Protein AF-A0A831JY21-F1 (afdb_monomer)

Solvent-accessible surface area (backbone atoms only — not comparable to full-atom values): 10880 Å² total; per-residue (Å²): 134,80,52,64,72,59,48,52,52,52,50,58,55,55,68,45,49,63,63,55,49,55,33,53,75,69,61,45,91,58,38,70,60,53,52,48,51,52,43,52,53,50,25,49,57,31,47,80,67,70,38,74,65,23,57,58,38,51,53,44,49,48,48,51,59,39,14,75,76,61,47,84,55,92,94,70,84,82,85,76,89,86,44,59,66,57,45,39,53,54,40,51,54,53,39,54,52,54,51,46,52,56,50,50,63,69,46,45,64,56,51,54,49,50,54,51,37,49,53,53,48,53,53,51,51,52,54,34,52,76,71,59,69,66,69,82,84,60,88,92,60,55,69,68,60,51,54,50,51,48,52,51,53,44,50,68,34,81,90,39,26,69,57,47,55,51,34,35,72,73,55,35,71,68,49,42,53,54,52,52,51,52,52,57,58,56,64,73,77,108

Mean predicted aligned error: 5.41 Å

pLDDT: mean 91.32, std 7.84, range [40.59, 98.06]

Secondary structure (DSSP, 8-state):
---HHHHHHHHHHHTTHHHHHHHHHTT-TTHHHHHHHHHHHHHHHHHHTT-TTHHHHHHHHHHHHHHHTTPPPTT----SS--HHHHHHHHHHHHHHHHHHHHHHHHHHHHHHHHHHHHHHHHHHHHHHHTT-SPPPPTT--HHHHHHHHHHHHHHSTTTHHHHHHHHHHHHHHHHHHHHHHHHHHTT--

Nearest PDB structures (foldseek):
  6jlu-assembly1_g  TM=6.668E-01  e=5.466E+00  Chaetoceros neogracilis
  8bw8-assembly3_F  TM=4.903E-01  e=4.516E+00  Drosophila melanogaster
  8pr0-assembly1_B  TM=2.123E-01  e=9.237E+00  Homo sapiens

Foldseek 3Di:
DDAPVLLVQLVVLLVCLVVLVVCLVVLPPCSLVVLLVSLVSNLVSCVVVVHPCSVVSVVLSVQLVCLCVVDADPPQDDDDDDDSSVSNSSSSVVSSVVSSVVSCVVCVVLVVLVVVLLVLLLVLVVVCVVVVVQDDDDPPDDPLVSLVVSLVSQCPDPVRVVSSVSSCVSHNDPSNSVSNVVSVVVVVVD

Structure (mmCIF, N/CA/C/O backbone):
data_AF-A0A831JY21-F1
#
_entry.id   AF-A0A831JY21-F1
#
loop_
_atom_site.group_PDB
_atom_site.id
_atom_site.type_symbol
_atom_site.label_atom_id
_atom_site.label_alt_id
_atom_site.label_comp_id
_atom_site.label_asym_id
_atom_site.label_entity_id
_atom_site.label_seq_id
_atom_site.pdbx_PDB_ins_code
_atom_site.Cartn_x
_atom_site.Cartn_y
_atom_site.Cartn_z
_atom_site.occupancy
_atom_site.B_iso_or_equiv
_atom_site.auth_seq_id
_atom_site.auth_comp_id
_atom_site.auth_asym_id
_atom_site.auth_atom_id
_atom_site.pdbx_PDB_model_num
ATOM 1 N N . MET A 1 1 ? 2.370 -9.519 7.758 1.00 80.81 1 MET A N 1
ATOM 2 C CA . MET A 1 1 ? 1.166 -8.677 7.841 1.00 80.81 1 MET A CA 1
ATOM 3 C C . MET A 1 1 ? 1.634 -7.239 7.809 1.00 80.81 1 MET A C 1
ATOM 5 O O . MET A 1 1 ? 2.488 -6.898 8.623 1.00 80.81 1 MET A O 1
ATOM 9 N N . LEU A 1 2 ? 1.186 -6.453 6.829 1.00 89.38 2 LEU A N 1
ATOM 10 C CA . LEU A 1 2 ? 1.576 -5.046 6.739 1.00 89.38 2 LEU A CA 1
ATOM 11 C C . LEU A 1 2 ? 0.778 -4.212 7.742 1.00 89.38 2 LEU A C 1
ATOM 13 O O . LEU A 1 2 ? -0.417 -4.448 7.915 1.00 89.38 2 LEU A O 1
ATOM 17 N N . ARG A 1 3 ? 1.450 -3.247 8.378 1.00 93.38 3 ARG A N 1
ATOM 18 C CA . ARG A 1 3 ? 0.794 -2.186 9.155 1.00 93.38 3 ARG A CA 1
ATOM 19 C C . ARG A 1 3 ? 0.196 -1.153 8.211 1.00 93.38 3 ARG A C 1
ATOM 21 O O . ARG A 1 3 ? 0.761 -0.941 7.136 1.00 93.38 3 ARG A O 1
ATOM 28 N N . LEU A 1 4 ? -0.854 -0.463 8.644 1.00 93.00 4 LEU A N 1
ATOM 29 C CA . LEU A 1 4 ? -1.580 0.511 7.822 1.00 93.00 4 LEU A CA 1
ATOM 30 C C . LEU A 1 4 ? -0.648 1.547 7.182 1.00 93.00 4 LEU A C 1
ATOM 32 O O . LEU A 1 4 ? -0.619 1.689 5.966 1.00 93.00 4 LEU A O 1
ATOM 36 N N . VAL A 1 5 ? 0.207 2.181 7.989 1.00 93.25 5 VAL A N 1
ATOM 37 C CA . VAL A 1 5 ? 1.150 3.213 7.518 1.00 93.25 5 VAL A CA 1
ATOM 38 C C . VAL A 1 5 ? 2.079 2.692 6.416 1.00 93.25 5 VAL A C 1
ATOM 40 O O . VAL A 1 5 ? 2.416 3.412 5.481 1.00 93.25 5 VAL A O 1
ATOM 43 N N . HIS A 1 6 ? 2.505 1.433 6.515 1.00 94.56 6 HIS A N 1
ATOM 44 C CA . HIS A 1 6 ? 3.401 0.834 5.529 1.00 94.56 6 HIS A CA 1
ATOM 45 C C . HIS A 1 6 ? 2.657 0.436 4.249 1.00 94.56 6 HIS A C 1
ATOM 47 O O . HIS A 1 6 ? 3.216 0.545 3.160 1.00 94.56 6 HIS A O 1
ATOM 53 N N . LEU A 1 7 ? 1.407 -0.022 4.373 1.00 96.06 7 LEU A N 1
ATOM 54 C CA . LEU A 1 7 ? 0.550 -0.285 3.221 1.00 96.06 7 LEU A CA 1
ATOM 55 C C . LEU A 1 7 ? 0.314 1.008 2.431 1.00 96.06 7 LEU A C 1
ATOM 57 O O . LEU A 1 7 ? 0.558 1.042 1.227 1.00 96.06 7 LEU A O 1
ATOM 61 N N . GLU A 1 8 ? -0.037 2.089 3.124 1.00 95.50 8 GLU A N 1
ATOM 62 C CA . GLU A 1 8 ? -0.280 3.400 2.518 1.00 95.50 8 GLU A CA 1
ATOM 63 C C . GLU A 1 8 ? 0.967 3.995 1.856 1.00 95.50 8 GLU A C 1
ATOM 65 O O . GLU A 1 8 ? 0.861 4.641 0.809 1.00 95.50 8 GLU A O 1
ATOM 70 N N . GLU A 1 9 ? 2.153 3.771 2.433 1.00 97.06 9 GLU A N 1
ATOM 71 C CA . GLU A 1 9 ? 3.426 4.145 1.810 1.00 97.06 9 GLU A CA 1
ATOM 72 C C . GLU A 1 9 ? 3.592 3.446 0.451 1.00 97.06 9 GLU A C 1
ATOM 74 O O . GLU A 1 9 ? 3.891 4.101 -0.553 1.00 97.06 9 GLU A O 1
ATOM 79 N N . ILE A 1 10 ? 3.365 2.128 0.399 1.00 97.75 10 ILE A N 1
ATOM 80 C CA . ILE A 1 10 ? 3.498 1.340 -0.832 1.00 97.75 10 ILE A CA 1
ATOM 81 C C . ILE A 1 10 ? 2.438 1.766 -1.855 1.00 97.75 10 ILE A C 1
ATOM 83 O O . ILE A 1 10 ? 2.785 2.045 -3.003 1.00 97.75 10 ILE A O 1
ATOM 87 N N . GLU A 1 11 ? 1.172 1.901 -1.457 1.00 96.75 11 GLU A N 1
ATOM 88 C CA . GLU A 1 11 ? 0.106 2.394 -2.339 1.00 96.75 11 GLU A CA 1
ATOM 89 C C . GLU A 1 11 ? 0.395 3.805 -2.864 1.00 96.75 11 GLU A C 1
ATOM 91 O O . GLU A 1 11 ? 0.182 4.102 -4.041 1.00 96.75 11 GLU A O 1
ATOM 96 N N . GLY A 1 12 ? 0.936 4.684 -2.018 1.00 97.12 12 GLY A N 1
ATOM 97 C CA . GLY A 1 12 ? 1.384 6.017 -2.409 1.00 97.12 12 GLY A CA 1
ATOM 98 C C . GLY A 1 12 ? 2.457 5.990 -3.498 1.00 97.12 12 GLY A C 1
ATOM 99 O O . GLY A 1 12 ? 2.457 6.848 -4.383 1.00 97.12 12 GLY A O 1
ATOM 100 N N . LEU A 1 13 ? 3.347 4.996 -3.479 1.00 97.56 13 LEU A N 1
ATOM 101 C CA . LEU A 1 13 ? 4.331 4.788 -4.539 1.00 97.56 13 LEU A CA 1
ATOM 102 C C . LEU A 1 13 ? 3.695 4.220 -5.811 1.00 97.56 13 LEU A C 1
ATOM 104 O O . LEU A 1 13 ? 4.042 4.690 -6.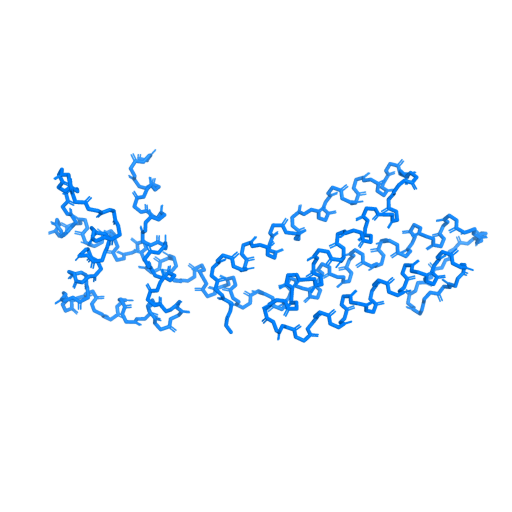895 1.00 97.56 13 LEU A O 1
ATOM 108 N N . LEU A 1 14 ? 2.757 3.274 -5.712 1.00 96.94 14 LEU A N 1
ATOM 109 C CA . LEU A 1 14 ? 2.043 2.736 -6.881 1.00 96.94 14 LEU A CA 1
ATOM 110 C C . LEU A 1 14 ? 1.209 3.814 -7.589 1.00 96.94 14 LEU A C 1
ATOM 112 O O . LEU A 1 14 ? 1.225 3.906 -8.815 1.00 96.94 14 LEU A O 1
ATOM 116 N N . ARG A 1 15 ? 0.590 4.732 -6.834 1.00 97.06 15 ARG A N 1
ATOM 117 C CA . ARG A 1 15 ? -0.145 5.890 -7.377 1.00 97.06 15 ARG A CA 1
ATOM 118 C C . ARG A 1 15 ? 0.708 6.850 -8.217 1.00 97.06 15 ARG A C 1
ATOM 120 O O . ARG A 1 15 ? 0.149 7.694 -8.909 1.00 97.06 15 ARG A O 1
ATOM 127 N N . LYS A 1 16 ? 2.043 6.734 -8.202 1.00 96.19 16 LYS A N 1
ATOM 128 C CA . LYS A 1 16 ? 2.933 7.508 -9.089 1.00 96.19 16 LYS A CA 1
ATOM 129 C C . LYS A 1 16 ? 3.054 6.915 -10.494 1.00 96.19 16 LYS A C 1
ATOM 131 O O . LYS A 1 16 ? 3.534 7.614 -11.383 1.00 96.19 16 LYS A O 1
ATOM 136 N N . ALA A 1 17 ? 2.630 5.668 -10.714 1.00 93.56 17 ALA A N 1
ATOM 137 C CA . ALA A 1 17 ? 2.754 5.006 -12.010 1.00 93.56 17 ALA A CA 1
ATOM 138 C C . ALA A 1 17 ? 2.097 5.790 -13.169 1.00 93.56 17 ALA A C 1
ATOM 140 O O . ALA A 1 17 ? 2.773 5.957 -14.184 1.00 93.56 17 ALA A O 1
ATOM 141 N N . PRO A 1 18 ? 0.879 6.365 -13.038 1.00 94.56 18 PRO A N 1
ATOM 142 C CA . PRO A 1 18 ? 0.277 7.172 -14.105 1.00 94.56 18 PRO A CA 1
ATOM 143 C C . PRO A 1 18 ? 1.144 8.365 -14.527 1.00 94.56 18 PRO A C 1
ATOM 145 O O . PRO A 1 18 ? 1.357 8.583 -15.712 1.00 94.56 18 PRO A O 1
ATOM 148 N N . VAL A 1 19 ? 1.752 9.073 -13.567 1.00 95.19 19 VAL A N 1
ATOM 149 C CA . VAL A 1 19 ? 2.644 10.211 -13.858 1.00 95.19 19 VAL A CA 1
ATOM 150 C C . VAL A 1 19 ? 3.872 9.769 -14.662 1.00 95.19 19 VAL A C 1
ATOM 152 O O . VAL A 1 19 ? 4.338 10.483 -15.548 1.00 95.19 19 VAL A O 1
ATOM 155 N N . LEU A 1 20 ? 4.406 8.578 -14.380 1.00 96.25 20 LEU A N 1
ATOM 156 C CA . LEU A 1 20 ? 5.535 8.018 -15.127 1.00 96.25 20 LEU A CA 1
ATOM 157 C C . LEU A 1 20 ? 5.124 7.579 -16.539 1.00 96.25 20 LEU A C 1
ATOM 159 O O . LEU A 1 20 ? 5.916 7.716 -17.472 1.00 96.25 20 LEU A O 1
ATOM 163 N N . VAL A 1 21 ? 3.892 7.098 -16.712 1.00 94.56 21 VAL A N 1
ATOM 164 C CA . VAL A 1 21 ? 3.325 6.798 -18.034 1.00 94.56 21 VAL A CA 1
ATOM 165 C C . VAL A 1 21 ? 3.160 8.081 -18.851 1.00 94.56 21 VAL A C 1
ATOM 167 O O . VAL A 1 21 ? 3.629 8.120 -19.984 1.00 94.56 21 VAL A O 1
ATOM 170 N N . ASP A 1 22 ? 2.639 9.163 -18.269 1.00 95.00 22 ASP A N 1
ATOM 171 C CA . ASP A 1 22 ? 2.510 10.458 -18.958 1.00 95.00 22 ASP A CA 1
ATOM 172 C C . ASP A 1 22 ? 3.864 10.985 -19.463 1.00 95.00 22 ASP A C 1
ATOM 174 O O . ASP A 1 22 ? 3.978 11.537 -20.562 1.00 95.00 22 ASP A O 1
ATOM 178 N N . LEU A 1 23 ? 4.919 10.830 -18.657 1.00 93.75 23 LEU A N 1
ATOM 179 C CA . LEU A 1 23 ? 6.283 11.199 -19.043 1.00 93.75 23 LEU A CA 1
ATOM 180 C C . LEU A 1 23 ? 6.809 10.324 -20.192 1.00 93.75 23 LEU A C 1
ATOM 182 O O . LEU A 1 23 ? 7.495 10.825 -21.089 1.00 93.75 23 LEU A O 1
ATOM 186 N N . LEU A 1 24 ? 6.468 9.032 -20.197 1.00 92.06 24 LEU A N 1
ATOM 187 C CA . LEU A 1 24 ? 6.806 8.116 -21.283 1.00 92.06 24 LEU A CA 1
ATOM 188 C C . LEU A 1 24 ? 6.082 8.495 -22.585 1.00 92.06 24 LEU A C 1
ATOM 190 O O . LEU A 1 24 ? 6.715 8.532 -23.642 1.00 92.06 24 LEU A O 1
ATOM 194 N N . GLU A 1 25 ? 4.795 8.843 -22.519 1.00 91.94 25 GLU A N 1
ATOM 195 C CA . GLU A 1 25 ? 4.000 9.290 -23.672 1.00 91.94 25 GLU A CA 1
ATOM 196 C C . GLU A 1 25 ? 4.534 10.591 -24.277 1.00 91.94 25 GLU A C 1
ATOM 198 O O . GLU A 1 25 ? 4.658 10.722 -25.499 1.00 91.94 25 GLU A O 1
ATOM 203 N N . LYS A 1 26 ? 4.947 11.533 -23.421 1.00 93.31 26 LYS A N 1
ATOM 204 C CA . LYS A 1 26 ? 5.612 12.786 -23.822 1.00 93.31 26 LYS A CA 1
ATOM 205 C C . LYS A 1 26 ? 7.032 12.571 -24.351 1.00 93.31 26 LYS A C 1
ATOM 207 O O . LYS A 1 26 ? 7.657 13.516 -24.835 1.00 93.31 26 LYS A O 1
ATOM 212 N N . LYS A 1 27 ? 7.535 11.334 -24.295 1.00 87.25 27 LYS A N 1
ATOM 213 C CA . LYS A 1 27 ? 8.895 10.937 -24.666 1.00 87.25 27 LYS A CA 1
ATOM 214 C C . LYS A 1 27 ? 9.958 11.785 -23.967 1.00 87.25 27 LYS A C 1
ATOM 216 O O . LYS A 1 27 ? 10.950 12.183 -24.592 1.00 87.25 27 LYS A O 1
ATOM 221 N N . ASP A 1 28 ? 9.715 12.068 -22.691 1.00 90.31 28 ASP A N 1
ATOM 222 C CA . ASP A 1 28 ? 10.592 12.866 -21.847 1.00 90.31 28 ASP A CA 1
ATOM 223 C C . ASP A 1 28 ? 11.994 12.238 -21.769 1.00 90.31 28 ASP A C 1
ATOM 225 O O . ASP A 1 28 ? 12.151 11.022 -21.646 1.00 90.31 28 ASP A O 1
ATOM 229 N N . VAL A 1 29 ? 13.042 13.059 -21.858 1.00 84.31 29 VAL A N 1
ATOM 230 C CA . VAL A 1 29 ? 14.435 12.575 -21.891 1.00 84.31 29 VAL A CA 1
ATOM 231 C C . VAL A 1 29 ? 14.877 12.025 -20.525 1.00 84.31 29 VAL A C 1
ATOM 233 O O . VAL A 1 29 ? 15.766 11.174 -20.454 1.00 84.31 29 VAL A O 1
ATOM 236 N N . GLY A 1 30 ? 14.248 12.481 -19.442 1.00 89.12 30 GLY A N 1
ATOM 237 C CA . GLY A 1 30 ? 14.498 12.080 -18.064 1.00 89.12 30 GLY A CA 1
ATOM 238 C C . GLY A 1 30 ? 13.738 10.834 -17.606 1.00 89.12 30 GLY A C 1
ATOM 239 O O . GLY A 1 30 ? 14.039 10.3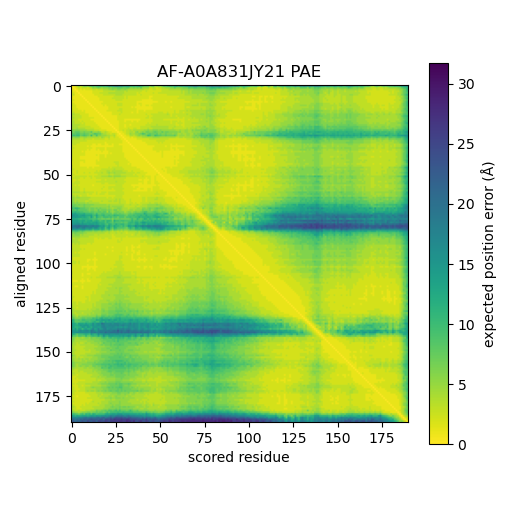37 -16.520 1.00 89.12 30 GLY A O 1
ATOM 240 N N . ILE A 1 31 ? 12.825 10.274 -18.413 1.00 91.88 31 ILE A N 1
ATOM 241 C CA . ILE A 1 31 ? 11.941 9.172 -17.988 1.00 91.88 31 ILE A CA 1
ATOM 242 C C . ILE A 1 31 ? 12.691 7.988 -17.365 1.00 91.88 31 ILE A C 1
ATOM 244 O O . ILE A 1 31 ? 12.313 7.504 -16.304 1.00 91.88 31 ILE A O 1
ATOM 248 N N . VAL A 1 32 ? 13.805 7.553 -17.963 1.00 92.19 32 VAL A N 1
ATOM 249 C CA . VAL A 1 32 ? 14.590 6.408 -17.460 1.00 92.19 32 VAL A CA 1
ATOM 250 C C . VAL A 1 32 ? 15.077 6.656 -16.030 1.00 92.19 32 VAL A C 1
ATOM 252 O O . VAL A 1 32 ? 15.058 5.756 -15.187 1.00 92.19 32 VAL A O 1
ATOM 255 N N . LYS A 1 33 ? 15.499 7.892 -15.743 1.00 93.25 33 LYS A N 1
ATOM 256 C CA . LYS A 1 33 ? 15.958 8.293 -14.413 1.00 93.25 33 LYS A CA 1
ATOM 257 C C . LYS A 1 33 ? 14.795 8.288 -13.425 1.00 93.25 33 LYS A C 1
ATOM 259 O O . LYS A 1 33 ? 14.952 7.730 -12.342 1.00 93.25 33 LYS A O 1
ATOM 264 N N . GLU A 1 34 ? 13.651 8.847 -13.808 1.00 95.94 34 GLU A N 1
ATOM 265 C CA . GLU A 1 34 ? 12.456 8.904 -12.961 1.00 95.94 34 GLU A CA 1
ATOM 266 C C . GLU A 1 34 ? 11.915 7.507 -12.630 1.00 95.94 34 GLU A C 1
ATOM 268 O O . GLU A 1 34 ? 11.683 7.202 -11.459 1.00 95.94 34 GLU A O 1
ATOM 273 N N . VAL A 1 35 ? 11.831 6.602 -13.614 1.00 96.50 35 VAL A N 1
ATOM 274 C CA . VAL A 1 35 ? 11.419 5.206 -13.380 1.00 96.50 35 VAL A CA 1
ATOM 275 C C . VAL A 1 35 ? 12.409 4.488 -12.459 1.00 96.50 35 VAL A C 1
ATOM 277 O O . VAL A 1 35 ? 11.997 3.802 -11.526 1.00 96.50 35 VAL A O 1
ATOM 280 N N . ASN A 1 36 ? 13.721 4.664 -12.650 1.00 95.75 36 ASN A N 1
ATOM 281 C CA . ASN A 1 36 ? 14.716 4.057 -11.760 1.00 95.75 36 ASN A CA 1
ATOM 282 C C . ASN A 1 36 ? 14.645 4.625 -10.329 1.00 95.75 36 ASN A C 1
ATOM 284 O O . ASN A 1 36 ? 14.820 3.880 -9.365 1.00 95.75 36 ASN A O 1
ATOM 288 N N . CYS A 1 37 ? 14.386 5.926 -10.164 1.00 96.75 37 CYS A N 1
ATOM 289 C CA . CYS A 1 37 ? 14.158 6.541 -8.854 1.00 96.75 37 CYS A CA 1
ATOM 290 C C . CYS A 1 37 ? 12.912 5.961 -8.177 1.00 96.75 37 CYS A C 1
ATOM 292 O O . CYS A 1 37 ? 12.979 5.573 -7.011 1.00 96.75 37 CYS A O 1
ATOM 294 N N . TRP A 1 38 ? 11.810 5.838 -8.915 1.00 97.94 38 TRP A N 1
ATOM 295 C CA . TRP A 1 38 ? 10.583 5.219 -8.426 1.00 97.94 38 TRP A CA 1
ATOM 296 C C . TRP A 1 38 ? 10.800 3.763 -7.994 1.00 97.94 38 TRP A C 1
ATOM 298 O O . TRP A 1 38 ? 10.472 3.417 -6.859 1.00 97.94 38 TRP A O 1
ATOM 308 N N . LEU A 1 39 ? 11.451 2.938 -8.823 1.00 97.81 39 LEU A N 1
ATOM 309 C CA . LEU A 1 39 ? 11.776 1.550 -8.476 1.00 97.81 39 LEU A CA 1
ATOM 310 C C . LEU A 1 39 ? 12.671 1.456 -7.233 1.00 97.81 39 LEU A C 1
ATOM 312 O O . LEU A 1 39 ? 12.462 0.579 -6.403 1.00 97.81 39 LEU A O 1
ATOM 316 N N . LYS A 1 40 ? 13.648 2.360 -7.062 1.00 97.81 40 LYS A N 1
ATOM 317 C CA . LYS A 1 40 ? 14.487 2.414 -5.848 1.00 97.81 40 LYS A CA 1
ATOM 318 C C . LYS A 1 40 ? 13.670 2.715 -4.596 1.00 97.81 40 LYS A C 1
ATOM 320 O O . LYS A 1 40 ? 13.922 2.121 -3.548 1.00 97.81 40 LYS A O 1
ATOM 325 N N . SER A 1 41 ? 12.734 3.657 -4.682 1.00 98.06 41 SER A N 1
ATOM 326 C CA . SER A 1 41 ? 11.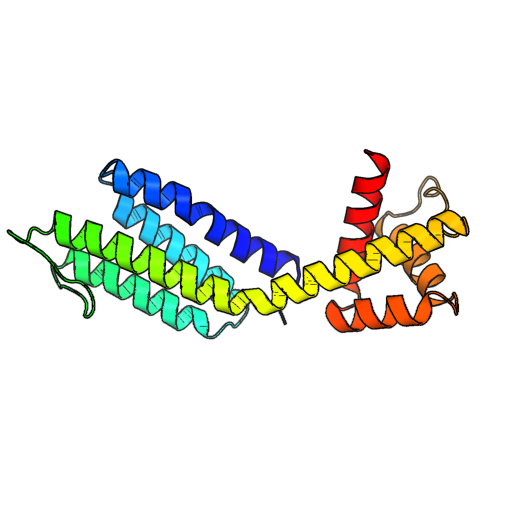833 3.973 -3.573 1.00 98.06 41 SER A CA 1
ATOM 327 C C . SER A 1 41 ? 10.932 2.786 -3.243 1.00 98.06 41 SER A C 1
ATOM 329 O O . SER A 1 41 ? 10.799 2.444 -2.071 1.00 98.06 41 SER A O 1
ATOM 331 N N . LEU A 1 42 ? 10.384 2.124 -4.265 1.00 97.75 42 LEU A N 1
ATOM 332 C CA . LEU A 1 42 ? 9.533 0.947 -4.106 1.00 97.75 42 LEU A CA 1
ATOM 333 C C . LEU A 1 42 ? 10.295 -0.222 -3.474 1.00 97.75 42 LEU A C 1
ATOM 335 O O . LEU A 1 42 ? 9.862 -0.764 -2.464 1.00 97.75 42 LEU A O 1
ATOM 339 N N . GLU A 1 43 ? 11.476 -0.553 -3.995 1.00 97.88 43 GLU A N 1
ATOM 340 C CA . GLU A 1 43 ? 12.362 -1.577 -3.433 1.00 97.88 43 GLU A CA 1
ATOM 341 C C . GLU A 1 43 ? 12.685 -1.303 -1.962 1.00 97.88 43 GLU A C 1
ATOM 343 O O . GLU A 1 43 ? 12.619 -2.210 -1.135 1.00 97.88 43 GLU A O 1
ATOM 348 N N . ARG A 1 44 ? 12.992 -0.047 -1.612 1.00 97.81 44 ARG A N 1
ATOM 349 C CA . ARG A 1 44 ? 13.281 0.342 -0.228 1.00 97.81 44 ARG A CA 1
ATOM 350 C C . ARG A 1 44 ? 12.074 0.137 0.685 1.00 97.81 44 ARG A C 1
ATOM 352 O O . ARG A 1 44 ? 12.244 -0.447 1.752 1.00 97.81 44 ARG A O 1
ATOM 359 N N . ALA A 1 45 ? 10.886 0.584 0.278 1.00 97.31 45 ALA A N 1
ATOM 360 C CA . ALA A 1 45 ? 9.662 0.410 1.060 1.00 97.31 45 ALA A CA 1
ATOM 361 C C . ALA A 1 45 ? 9.363 -1.082 1.297 1.00 97.31 45 ALA A C 1
ATOM 363 O O . ALA A 1 45 ? 9.106 -1.504 2.425 1.00 97.31 45 ALA A O 1
ATOM 364 N N . LEU A 1 46 ? 9.502 -1.909 0.259 1.00 97.25 46 LEU A N 1
ATOM 365 C CA . LEU A 1 46 ? 9.315 -3.359 0.349 1.00 97.25 46 LEU A CA 1
ATOM 366 C C . LEU A 1 46 ? 10.363 -4.025 1.255 1.00 97.25 46 LEU A C 1
ATOM 368 O O . LEU A 1 46 ? 10.022 -4.872 2.082 1.00 97.25 46 LEU A O 1
ATOM 372 N N . ASN A 1 47 ? 11.631 -3.623 1.146 1.00 96.81 47 ASN A N 1
ATOM 373 C CA . ASN A 1 47 ? 12.720 -4.181 1.946 1.00 96.81 47 ASN A CA 1
ATOM 374 C C . ASN A 1 47 ? 12.603 -3.802 3.432 1.00 96.81 47 ASN A C 1
ATOM 376 O O . ASN A 1 47 ? 12.785 -4.653 4.303 1.00 96.81 47 ASN A O 1
ATOM 380 N N . ASN A 1 48 ? 12.210 -2.560 3.735 1.00 96.12 48 ASN A N 1
ATOM 381 C CA . ASN A 1 48 ? 11.918 -2.112 5.103 1.00 96.12 48 ASN A CA 1
ATOM 382 C C . ASN A 1 48 ? 10.808 -2.952 5.759 1.00 96.12 48 ASN A C 1
ATOM 384 O O . ASN A 1 48 ? 10.809 -3.160 6.971 1.00 96.12 48 ASN A O 1
ATOM 388 N N . ASN A 1 49 ? 9.901 -3.487 4.941 1.00 94.31 49 ASN A N 1
ATOM 389 C CA . ASN A 1 49 ? 8.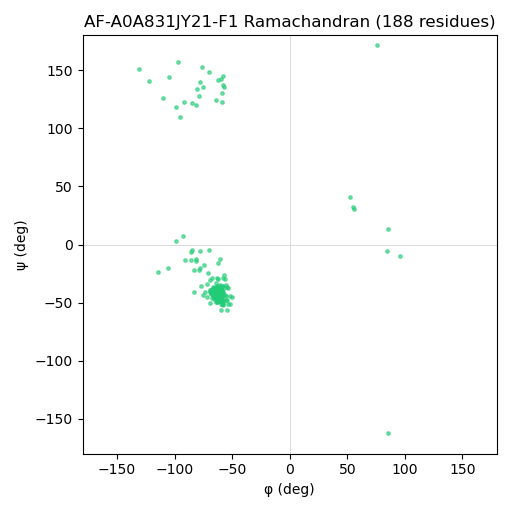821 -4.381 5.343 1.00 94.31 49 ASN A CA 1
ATOM 390 C C . ASN A 1 49 ? 9.169 -5.874 5.239 1.00 94.31 49 ASN A C 1
ATOM 392 O O . ASN A 1 49 ? 8.300 -6.722 5.445 1.00 94.31 49 ASN A O 1
ATOM 396 N N . ARG A 1 50 ? 10.433 -6.212 4.942 1.00 94.88 50 ARG A N 1
ATOM 397 C CA . ARG A 1 50 ? 10.938 -7.587 4.773 1.00 94.88 50 ARG A CA 1
ATOM 398 C C . ARG A 1 50 ? 10.159 -8.392 3.728 1.00 94.88 50 ARG A C 1
ATOM 400 O O . ARG A 1 50 ? 10.000 -9.606 3.854 1.00 94.88 50 ARG A O 1
ATOM 407 N N . MET A 1 51 ? 9.659 -7.725 2.692 1.00 96.06 51 MET A N 1
ATOM 408 C CA . MET A 1 51 ? 8.905 -8.372 1.626 1.00 96.06 51 MET A CA 1
ATOM 409 C C . MET A 1 51 ? 9.865 -8.926 0.572 1.00 96.06 51 MET A C 1
ATOM 411 O O . MET A 1 51 ? 10.615 -8.176 -0.051 1.00 96.06 51 MET A O 1
ATOM 415 N N . ALA A 1 52 ? 9.802 -10.237 0.320 1.00 94.75 52 ALA A N 1
ATOM 416 C CA . ALA A 1 52 ? 10.664 -10.914 -0.657 1.00 94.75 52 ALA A CA 1
ATOM 417 C C . ALA A 1 52 ? 10.555 -10.322 -2.077 1.00 94.75 52 ALA A C 1
ATOM 419 O O . ALA A 1 52 ? 11.524 -10.352 -2.839 1.00 94.75 52 ALA A O 1
ATOM 420 N N . ILE A 1 53 ? 9.409 -9.711 -2.399 1.00 96.19 53 ILE A N 1
ATOM 421 C CA . ILE A 1 53 ? 9.144 -9.046 -3.679 1.00 96.19 53 ILE A CA 1
ATOM 422 C C . ILE A 1 53 ? 10.076 -7.856 -3.966 1.00 96.19 53 ILE A C 1
ATOM 424 O O . ILE A 1 53 ? 10.227 -7.457 -5.119 1.00 96.19 53 ILE A O 1
ATOM 428 N N . ALA A 1 54 ? 10.790 -7.340 -2.957 1.00 97.19 54 ALA A N 1
ATOM 429 C CA . ALA A 1 54 ? 11.866 -6.370 -3.162 1.00 97.19 54 ALA A CA 1
ATOM 430 C C . ALA A 1 54 ? 12.936 -6.890 -4.144 1.00 97.19 54 ALA A C 1
ATOM 432 O O . ALA A 1 54 ? 13.464 -6.121 -4.945 1.00 97.19 54 ALA A O 1
ATOM 433 N N . SER A 1 55 ? 13.212 -8.200 -4.140 1.00 96.62 55 SER A N 1
ATOM 434 C CA . SER A 1 55 ? 14.161 -8.822 -5.073 1.00 96.62 55 SER A CA 1
ATOM 435 C C . SER A 1 55 ? 13.695 -8.735 -6.532 1.00 96.62 55 SER A C 1
ATOM 437 O O . SER A 1 55 ? 14.488 -8.381 -7.402 1.00 96.62 55 SER A O 1
ATOM 439 N N . ASN A 1 56 ? 12.403 -8.950 -6.801 1.00 96.75 56 ASN A N 1
ATOM 440 C CA . ASN A 1 56 ? 11.815 -8.778 -8.132 1.00 96.75 56 ASN A CA 1
ATOM 441 C C . ASN A 1 56 ? 11.948 -7.326 -8.613 1.00 96.75 56 ASN A C 1
ATOM 443 O O . ASN A 1 56 ? 12.332 -7.087 -9.758 1.00 96.75 56 ASN A O 1
ATOM 447 N N . VAL A 1 57 ? 11.704 -6.351 -7.730 1.00 97.06 57 VAL A N 1
ATOM 448 C CA . VAL A 1 57 ? 11.883 -4.924 -8.048 1.00 97.06 57 VAL A CA 1
ATOM 449 C C . VAL A 1 57 ? 13.354 -4.589 -8.332 1.00 97.06 57 VAL A C 1
ATOM 451 O O . VAL A 1 57 ? 13.649 -3.831 -9.259 1.00 97.06 57 VAL A O 1
ATOM 454 N N . ALA A 1 58 ? 14.299 -5.206 -7.622 1.00 96.31 58 ALA A N 1
ATOM 455 C CA . ALA A 1 58 ? 15.721 -5.068 -7.931 1.00 96.31 58 ALA A CA 1
ATOM 456 C C . ALA A 1 58 ? 16.075 -5.656 -9.316 1.00 96.31 58 ALA A C 1
ATOM 458 O O . ALA A 1 58 ? 16.818 -5.031 -10.078 1.00 96.31 58 ALA A O 1
ATOM 459 N N . SER A 1 59 ? 15.501 -6.804 -9.696 1.00 96.06 59 SER A N 1
ATOM 460 C CA . SER A 1 59 ? 15.663 -7.383 -11.044 1.00 96.06 59 SER A CA 1
ATOM 461 C C . SER A 1 59 ? 15.077 -6.486 -12.141 1.00 96.06 59 SER A C 1
ATOM 463 O O . SER A 1 59 ? 15.651 -6.314 -13.214 1.00 96.06 59 SER A O 1
ATOM 465 N N . PHE A 1 60 ? 13.955 -5.835 -11.869 1.00 95.75 60 PHE A N 1
ATOM 466 C CA . PHE A 1 60 ? 13.372 -4.831 -12.753 1.00 95.75 60 PHE A CA 1
ATOM 467 C C . PHE A 1 60 ? 14.283 -3.618 -12.954 1.00 95.75 60 PHE A C 1
ATOM 469 O O . PHE A 1 60 ? 14.459 -3.139 -14.077 1.00 95.75 60 PHE A O 1
ATOM 476 N N . ARG A 1 61 ? 14.973 -3.171 -11.905 1.00 94.38 61 ARG A N 1
ATOM 477 C CA . ARG A 1 61 ? 16.007 -2.140 -12.048 1.00 94.38 61 ARG A CA 1
ATOM 478 C C . ARG A 1 61 ? 17.190 -2.607 -12.888 1.00 94.38 61 ARG A C 1
ATOM 480 O O . ARG A 1 61 ? 17.712 -1.804 -13.661 1.00 94.38 61 ARG A O 1
ATOM 487 N N . SER A 1 62 ? 17.613 -3.870 -12.782 1.00 94.06 62 SER A N 1
ATOM 488 C CA . SER A 1 62 ? 18.705 -4.371 -13.626 1.00 94.06 62 SER A CA 1
ATOM 489 C C . SER A 1 62 ? 18.331 -4.365 -15.109 1.00 94.06 62 SER A C 1
ATOM 491 O O . SER A 1 62 ? 19.185 -4.048 -15.930 1.00 94.06 62 SER A O 1
ATOM 493 N N . VAL A 1 63 ? 17.057 -4.596 -15.456 1.00 94.62 63 VAL A N 1
ATOM 494 C CA . VAL A 1 63 ? 16.565 -4.449 -16.840 1.00 94.62 63 VAL A CA 1
ATOM 495 C C . VAL A 1 63 ? 16.808 -3.034 -17.376 1.00 94.62 63 VAL A C 1
ATOM 497 O O . VAL A 1 63 ? 17.319 -2.893 -18.485 1.00 94.62 63 VAL A O 1
ATOM 500 N N . LEU A 1 64 ? 16.527 -1.983 -16.595 1.00 92.25 64 LEU A N 1
ATOM 501 C CA . LEU A 1 64 ? 16.802 -0.599 -17.014 1.00 92.25 64 LEU A CA 1
ATOM 502 C C . LEU A 1 64 ? 18.300 -0.322 -17.199 1.00 92.25 64 LEU A C 1
ATOM 504 O O . LEU A 1 64 ? 18.691 0.335 -18.162 1.00 92.25 64 LEU A O 1
ATOM 508 N N . VAL A 1 65 ? 19.145 -0.849 -16.309 1.00 90.88 65 VAL A N 1
ATOM 509 C CA . VAL A 1 65 ? 20.608 -0.708 -16.415 1.00 90.88 65 VAL A CA 1
ATOM 510 C C . VAL A 1 65 ? 21.135 -1.393 -17.680 1.00 90.88 65 VAL A C 1
ATOM 512 O O . VAL A 1 65 ? 21.956 -0.827 -18.402 1.00 90.88 65 VAL A O 1
ATOM 515 N N . SER A 1 66 ? 20.643 -2.591 -17.989 1.00 90.69 66 SER A N 1
ATOM 516 C CA . SER A 1 66 ? 20.997 -3.319 -19.211 1.00 90.69 66 SER A CA 1
ATOM 517 C C . SER A 1 66 ? 20.486 -2.608 -20.471 1.00 90.69 66 SER A C 1
ATOM 519 O O . SER A 1 66 ? 21.209 -2.514 -21.466 1.00 90.69 66 SER A O 1
ATOM 521 N N . ALA A 1 67 ? 19.286 -2.027 -20.421 1.00 90.75 67 ALA A N 1
ATOM 522 C CA . ALA A 1 67 ? 18.724 -1.240 -21.517 1.00 90.75 67 ALA A CA 1
ATOM 523 C C . ALA A 1 67 ? 19.587 -0.014 -21.862 1.00 90.75 67 ALA A C 1
ATOM 525 O O . ALA A 1 67 ? 19.745 0.323 -23.039 1.00 90.75 67 ALA A O 1
ATOM 526 N N . ASP A 1 68 ? 20.218 0.617 -20.866 1.00 86.25 68 ASP A N 1
ATOM 527 C CA . ASP A 1 68 ? 21.165 1.717 -21.083 1.00 86.25 68 ASP A CA 1
ATOM 528 C C . ASP A 1 68 ? 22.415 1.303 -21.865 1.00 86.25 68 ASP A C 1
ATOM 530 O O . ASP A 1 68 ? 22.976 2.112 -22.613 1.00 86.25 68 ASP A O 1
ATOM 534 N N . GLN A 1 69 ? 22.805 0.035 -21.751 1.00 87.50 69 GLN A N 1
ATOM 535 C CA . GLN A 1 69 ? 23.897 -0.572 -22.510 1.00 87.50 69 GLN A CA 1
ATOM 536 C C . GLN A 1 69 ? 23.442 -1.071 -23.894 1.00 87.50 69 GLN A C 1
ATOM 538 O O . GLN A 1 69 ? 24.271 -1.469 -24.709 1.00 87.50 69 GLN A O 1
ATOM 543 N N . GLY A 1 70 ? 22.144 -0.985 -24.205 1.00 85.31 70 GLY A N 1
ATOM 544 C CA . GLY A 1 70 ? 21.556 -1.450 -25.461 1.00 85.31 70 GLY A CA 1
ATOM 545 C C . GLY A 1 70 ? 21.187 -2.934 -25.467 1.00 85.31 70 GLY A C 1
ATOM 546 O O . GLY A 1 70 ? 20.917 -3.478 -26.536 1.00 85.31 70 GLY A O 1
ATOM 547 N N . VAL A 1 71 ? 21.166 -3.585 -24.302 1.00 87.62 71 VAL A N 1
ATOM 548 C CA . VAL A 1 71 ? 20.718 -4.974 -24.161 1.00 87.62 71 VAL A CA 1
ATOM 549 C C . VAL A 1 71 ? 19.193 -5.009 -24.122 1.00 87.62 71 VAL A C 1
ATOM 551 O O . VAL A 1 71 ? 18.561 -4.237 -23.402 1.00 87.62 71 VAL A O 1
ATOM 554 N N . ILE A 1 72 ? 18.602 -5.919 -24.890 1.00 86.00 72 ILE A N 1
ATOM 555 C CA . ILE A 1 72 ? 17.161 -6.169 -24.880 1.00 86.00 72 ILE A CA 1
ATOM 556 C C . ILE A 1 72 ? 16.874 -7.285 -23.878 1.00 86.00 72 ILE A C 1
ATOM 558 O O . ILE A 1 72 ? 17.412 -8.384 -24.006 1.00 86.00 72 ILE A O 1
ATOM 562 N N . ALA A 1 73 ? 16.029 -7.008 -22.888 1.00 82.25 73 ALA A N 1
ATOM 563 C CA . ALA A 1 73 ? 15.578 -8.028 -21.952 1.00 82.25 73 ALA A CA 1
ATOM 564 C C . ALA A 1 73 ? 14.637 -9.037 -22.628 1.00 82.25 73 ALA A C 1
ATOM 566 O O . ALA A 1 73 ? 13.874 -8.695 -23.537 1.00 82.25 73 ALA A O 1
ATOM 567 N N . ALA A 1 74 ? 14.672 -10.283 -22.149 1.00 78.12 74 ALA A N 1
ATOM 568 C CA . ALA A 1 74 ? 13.720 -11.308 -22.558 1.00 78.12 74 ALA A CA 1
ATOM 569 C C . ALA A 1 74 ? 12.281 -10.835 -22.282 1.00 78.12 74 ALA A C 1
ATOM 571 O O . ALA A 1 74 ? 12.005 -10.269 -21.226 1.00 78.12 74 ALA A O 1
ATOM 572 N N . GLY A 1 75 ? 11.379 -11.051 -23.242 1.00 76.94 75 GLY A N 1
ATOM 573 C CA . GLY A 1 75 ? 9.981 -10.610 -23.161 1.00 76.94 75 GLY A CA 1
ATOM 574 C C . GLY A 1 75 ? 9.681 -9.271 -23.844 1.00 76.94 75 GLY A C 1
ATOM 575 O O . GLY A 1 75 ? 8.513 -8.953 -24.042 1.00 76.94 75 GLY A O 1
ATOM 576 N N . ILE A 1 76 ? 10.696 -8.515 -24.280 1.00 82.00 76 ILE A N 1
ATOM 577 C CA . ILE A 1 76 ? 10.497 -7.284 -25.059 1.00 82.00 76 ILE A CA 1
ATOM 578 C C . ILE A 1 76 ? 10.684 -7.586 -26.549 1.00 82.00 76 ILE A C 1
ATOM 580 O O . ILE A 1 76 ? 11.770 -7.968 -26.987 1.00 82.00 76 ILE A O 1
ATOM 584 N N . SER A 1 77 ? 9.628 -7.386 -27.339 1.00 79.19 77 SER A N 1
ATOM 585 C CA . SER A 1 77 ? 9.668 -7.517 -28.799 1.00 79.19 77 SER A CA 1
ATOM 586 C C . SER A 1 77 ? 9.659 -6.146 -29.475 1.00 79.19 77 SER A C 1
ATOM 588 O O . SER A 1 77 ? 9.019 -5.202 -29.011 1.00 79.19 77 SER A O 1
ATOM 590 N N . PHE A 1 78 ? 10.387 -6.024 -30.585 1.00 80.81 78 PHE A N 1
ATOM 591 C CA . PHE A 1 78 ? 10.476 -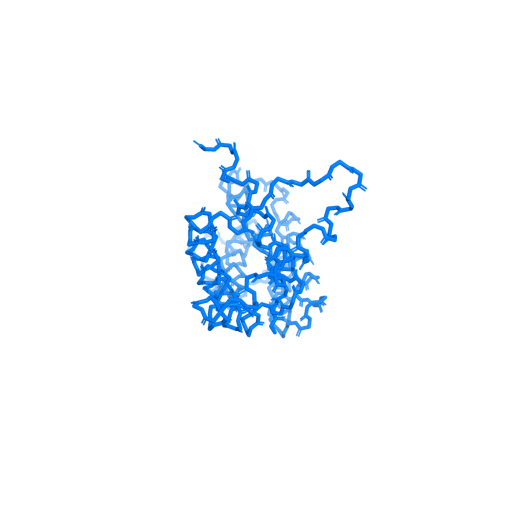4.786 -31.355 1.00 80.81 78 PHE A CA 1
ATOM 592 C C . PHE A 1 78 ? 10.033 -5.011 -32.791 1.00 80.81 78 PHE A C 1
ATOM 594 O O . PHE A 1 78 ? 10.407 -5.997 -33.420 1.00 80.81 78 PHE A O 1
ATOM 601 N N . HIS A 1 79 ? 9.314 -4.029 -33.328 1.00 75.88 79 HIS A N 1
ATOM 602 C CA . HIS A 1 79 ? 8.994 -3.949 -34.746 1.00 75.88 79 HIS A CA 1
ATOM 603 C C . HIS A 1 79 ? 9.770 -2.778 -35.378 1.00 75.88 79 HIS A C 1
ATOM 605 O O . HIS A 1 79 ? 9.718 -1.635 -34.909 1.00 75.88 79 HIS A O 1
ATOM 611 N N . GLY A 1 80 ? 10.519 -3.064 -36.448 1.00 77.00 80 GLY A N 1
ATOM 612 C CA . GLY A 1 80 ? 11.304 -2.083 -37.206 1.00 77.00 80 GLY A CA 1
ATOM 613 C C . GLY A 1 80 ? 12.704 -1.792 -36.645 1.00 77.00 80 GLY A C 1
ATOM 614 O O . GLY A 1 80 ? 13.267 -2.564 -35.874 1.00 77.00 80 GLY A O 1
ATOM 615 N N . LYS A 1 81 ? 13.299 -0.663 -37.065 1.00 81.12 81 LYS A N 1
ATOM 616 C CA . LYS A 1 81 ? 14.691 -0.318 -36.724 1.00 81.12 81 LYS A CA 1
ATOM 617 C C . LYS A 1 81 ? 14.865 -0.108 -35.219 1.00 81.12 81 LYS A C 1
ATOM 619 O O . LYS A 1 81 ? 14.199 0.751 -34.626 1.00 81.12 81 LYS A O 1
ATOM 624 N N . LEU A 1 82 ? 15.803 -0.860 -34.647 1.00 86.44 82 LEU A N 1
ATOM 625 C CA . LEU A 1 82 ? 16.172 -0.808 -33.242 1.00 86.44 82 LEU A CA 1
ATOM 626 C C . LEU A 1 82 ? 17.087 0.394 -32.972 1.00 86.44 82 LEU A C 1
ATOM 628 O O . LEU A 1 82 ? 18.098 0.592 -33.645 1.00 86.44 82 LEU A O 1
ATOM 632 N N . THR A 1 83 ? 16.728 1.212 -31.985 1.00 89.75 83 THR A N 1
ATOM 633 C CA . THR A 1 83 ? 17.546 2.337 -31.515 1.00 89.75 83 THR A CA 1
ATOM 634 C C . THR A 1 83 ? 17.657 2.272 -29.998 1.00 89.75 83 THR A C 1
ATOM 636 O O . THR A 1 83 ? 16.728 1.813 -29.336 1.00 89.75 83 THR A O 1
ATOM 639 N N . LYS A 1 84 ? 18.757 2.779 -29.423 1.00 88.38 84 LYS A N 1
ATOM 640 C CA . LYS A 1 84 ? 18.931 2.829 -27.957 1.00 88.38 84 LYS A CA 1
ATOM 641 C C . LYS A 1 84 ? 17.757 3.513 -27.252 1.00 88.38 84 LYS A C 1
ATOM 643 O O . LYS A 1 84 ? 17.324 3.064 -26.200 1.00 88.38 84 LYS A O 1
ATOM 648 N N . ARG A 1 85 ? 17.203 4.564 -27.866 1.00 88.06 85 ARG A N 1
ATOM 649 C CA . ARG A 1 85 ? 16.004 5.252 -27.374 1.00 88.06 85 ARG A CA 1
ATOM 650 C C . ARG A 1 85 ? 14.799 4.312 -27.287 1.00 88.06 85 ARG A C 1
ATOM 652 O O . ARG A 1 85 ? 14.212 4.211 -26.220 1.00 88.06 85 ARG A O 1
ATOM 659 N N . LYS A 1 86 ? 14.480 3.585 -28.365 1.00 88.69 86 LYS A N 1
ATOM 660 C CA . LYS A 1 86 ? 13.370 2.619 -28.363 1.00 88.69 86 LYS A CA 1
ATOM 661 C C . LYS A 1 86 ? 13.582 1.505 -27.340 1.00 88.69 86 LYS A C 1
ATOM 663 O O . LYS A 1 86 ? 12.628 1.119 -26.679 1.00 88.69 86 LYS A O 1
ATOM 668 N N . ILE A 1 87 ? 14.819 1.018 -27.187 1.00 91.38 87 ILE A N 1
ATOM 669 C CA . ILE A 1 87 ? 15.154 0.001 -26.177 1.00 91.38 87 ILE A CA 1
ATOM 670 C C . ILE A 1 87 ? 14.837 0.521 -24.774 1.00 91.38 87 ILE A C 1
ATOM 672 O O . ILE A 1 87 ? 14.172 -0.169 -24.004 1.00 91.38 87 ILE A O 1
ATOM 676 N N . ARG A 1 88 ? 15.260 1.749 -24.457 1.00 91.00 88 ARG A N 1
ATOM 677 C CA . ARG A 1 88 ? 14.990 2.397 -23.166 1.00 91.00 88 ARG A CA 1
ATOM 678 C C . ARG A 1 88 ? 13.502 2.625 -22.922 1.00 91.00 88 ARG A C 1
ATOM 680 O O . ARG A 1 88 ? 13.026 2.288 -21.846 1.00 91.00 88 ARG A O 1
ATOM 687 N N . GLU A 1 89 ? 12.778 3.161 -23.903 1.00 90.75 89 GLU A N 1
ATOM 688 C CA . GLU A 1 89 ? 11.334 3.426 -23.804 1.00 90.75 89 GLU A CA 1
ATOM 689 C C . GLU A 1 89 ? 10.544 2.126 -23.588 1.00 90.75 89 GLU A C 1
ATOM 691 O O . GLU A 1 89 ? 9.757 2.028 -22.647 1.00 90.75 89 GLU A O 1
ATOM 696 N N . ALA A 1 90 ? 10.816 1.094 -24.393 1.00 91.81 90 ALA A N 1
ATOM 697 C CA . ALA A 1 90 ? 10.171 -0.210 -24.251 1.00 91.81 90 ALA A CA 1
ATOM 698 C C . ALA A 1 90 ? 10.522 -0.883 -22.919 1.00 91.81 90 ALA A C 1
ATOM 700 O O . ALA A 1 90 ? 9.655 -1.477 -22.283 1.00 91.81 90 ALA A O 1
ATOM 701 N N . SER A 1 91 ? 11.771 -0.742 -22.463 1.00 93.75 91 SER A N 1
ATOM 702 C CA . SER A 1 91 ? 12.172 -1.233 -21.146 1.00 93.75 91 SER A CA 1
ATOM 703 C C . SER A 1 91 ? 11.409 -0.501 -20.051 1.00 93.75 91 SER A C 1
ATOM 705 O O . SER A 1 91 ? 10.800 -1.165 -19.232 1.00 93.75 91 SER A O 1
ATOM 707 N N . CYS A 1 92 ? 11.341 0.835 -20.062 1.00 94.62 92 CYS A N 1
ATOM 708 C CA . CYS A 1 92 ? 10.564 1.598 -19.077 1.00 94.62 92 CYS A CA 1
ATOM 709 C C . CYS A 1 92 ? 9.106 1.137 -19.013 1.00 94.62 92 CYS A C 1
ATOM 711 O O . CYS A 1 92 ? 8.617 0.873 -17.920 1.00 94.62 92 CYS A O 1
ATOM 713 N N . SER A 1 93 ? 8.447 0.980 -20.165 1.00 94.12 93 SER A N 1
ATOM 714 C CA . SER A 1 93 ? 7.074 0.467 -20.238 1.00 94.12 93 SER A CA 1
ATOM 715 C C . SER A 1 93 ? 6.948 -0.922 -19.607 1.00 94.12 93 SER A C 1
ATOM 717 O O . SER A 1 93 ? 6.129 -1.116 -18.709 1.00 94.12 93 SER A O 1
ATOM 719 N N . TYR A 1 94 ? 7.816 -1.855 -20.010 1.00 94.62 94 TYR A N 1
ATOM 720 C CA . TYR A 1 94 ? 7.853 -3.209 -19.464 1.00 94.62 94 TYR A CA 1
ATOM 721 C C . TYR A 1 94 ? 8.045 -3.197 -17.945 1.00 94.62 94 TYR A C 1
ATOM 723 O O . TYR A 1 94 ? 7.315 -3.866 -17.216 1.00 94.62 94 TYR A O 1
ATOM 731 N N . VAL A 1 95 ? 9.016 -2.427 -17.451 1.00 95.94 95 VAL A N 1
ATOM 732 C CA . VAL A 1 95 ? 9.365 -2.421 -16.032 1.00 95.94 95 VAL A CA 1
ATOM 733 C C . VAL A 1 95 ? 8.259 -1.777 -15.194 1.00 95.94 95 VAL A C 1
ATOM 735 O O . VAL A 1 95 ? 7.930 -2.301 -14.134 1.00 95.94 95 VAL A O 1
ATOM 738 N N . LEU A 1 96 ? 7.663 -0.679 -15.673 1.00 96.19 96 LEU A N 1
ATOM 739 C CA . LEU A 1 96 ? 6.540 -0.008 -15.013 1.00 96.19 96 LEU A CA 1
ATOM 740 C C . LEU A 1 96 ? 5.352 -0.951 -14.847 1.00 96.19 96 LEU A C 1
ATOM 742 O O . LEU A 1 96 ? 4.860 -1.103 -13.732 1.00 96.19 96 LEU A O 1
ATOM 746 N N . GLN A 1 97 ? 4.936 -1.609 -15.932 1.00 95.31 97 GLN A N 1
ATOM 747 C CA . GLN A 1 97 ? 3.813 -2.540 -15.907 1.00 95.31 97 GLN A CA 1
ATOM 748 C C . GLN A 1 97 ? 4.081 -3.694 -14.935 1.00 95.31 97 GLN A C 1
ATOM 750 O O . GLN A 1 97 ? 3.338 -3.889 -13.979 1.00 95.31 97 GLN A O 1
ATOM 755 N N . ASN A 1 98 ? 5.189 -4.414 -15.123 1.00 96.00 98 ASN A N 1
ATOM 756 C CA . ASN A 1 98 ? 5.464 -5.613 -14.335 1.00 96.00 98 ASN A CA 1
ATOM 757 C C . ASN A 1 98 ? 5.704 -5.306 -12.849 1.00 96.00 98 ASN A C 1
ATOM 759 O O . ASN A 1 98 ? 5.274 -6.075 -11.990 1.00 96.00 98 ASN A O 1
ATOM 763 N N . ALA A 1 99 ? 6.375 -4.195 -12.523 1.00 97.06 99 ALA A N 1
ATOM 764 C CA . ALA A 1 99 ? 6.581 -3.791 -11.135 1.00 97.06 99 ALA A CA 1
ATOM 765 C C . ALA A 1 99 ? 5.268 -3.371 -10.466 1.00 97.06 99 ALA A C 1
ATOM 767 O O . ALA A 1 99 ? 5.031 -3.745 -9.318 1.00 97.06 99 ALA A O 1
ATOM 768 N N . ASN A 1 100 ? 4.414 -2.627 -11.173 1.00 96.25 100 ASN A N 1
ATOM 769 C CA . ASN A 1 100 ? 3.118 -2.222 -10.646 1.00 96.25 1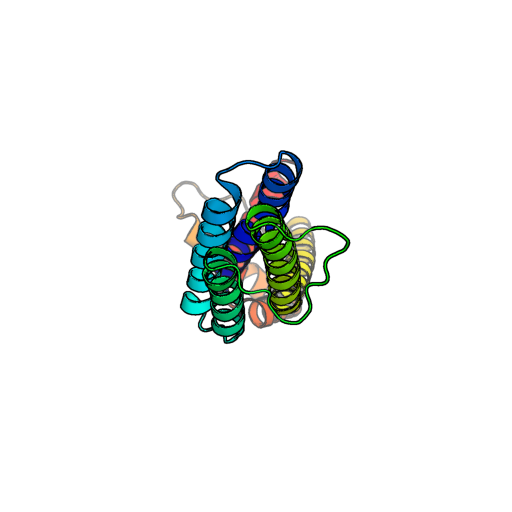00 ASN A CA 1
ATOM 770 C C . ASN A 1 100 ? 2.219 -3.439 -10.403 1.00 96.25 100 ASN A C 1
ATOM 772 O O . ASN A 1 100 ? 1.718 -3.612 -9.295 1.00 96.25 100 ASN A O 1
ATOM 776 N N . ASP A 1 101 ? 2.101 -4.325 -11.393 1.00 96.50 101 ASP A N 1
ATOM 777 C CA . ASP A 1 101 ? 1.246 -5.510 -11.321 1.00 96.50 101 ASP A CA 1
ATOM 778 C C . ASP A 1 101 ? 1.689 -6.450 -10.196 1.00 96.50 101 ASP A C 1
ATOM 780 O O . ASP A 1 101 ? 0.878 -6.878 -9.374 1.00 96.50 101 ASP A O 1
ATOM 784 N N . ILE A 1 102 ? 2.987 -6.765 -10.114 1.00 97.31 102 ILE A N 1
ATOM 785 C CA . ILE A 1 102 ? 3.465 -7.726 -9.117 1.00 97.31 102 ILE A CA 1
ATOM 786 C C . ILE A 1 102 ? 3.327 -7.185 -7.692 1.00 97.31 102 ILE A C 1
ATOM 788 O O . ILE A 1 102 ? 2.981 -7.939 -6.784 1.00 97.31 102 ILE A O 1
ATOM 792 N N . VAL A 1 103 ? 3.572 -5.888 -7.480 1.00 97.50 103 VAL A N 1
ATOM 793 C CA . VAL A 1 103 ? 3.474 -5.291 -6.146 1.00 97.50 103 VAL A CA 1
ATOM 794 C C . VAL A 1 103 ? 2.016 -5.105 -5.745 1.00 97.50 103 VAL A C 1
ATOM 796 O O . VAL A 1 103 ? 1.675 -5.477 -4.623 1.00 97.50 103 VAL A O 1
ATOM 799 N N . ALA A 1 104 ? 1.153 -4.627 -6.650 1.00 96.69 104 ALA A N 1
ATOM 800 C CA . ALA A 1 104 ? -0.286 -4.513 -6.408 1.00 96.69 104 ALA A CA 1
ATOM 801 C C . ALA A 1 104 ? -0.889 -5.864 -6.001 1.00 96.69 104 ALA A C 1
ATOM 803 O O . ALA A 1 104 ? -1.546 -5.969 -4.967 1.00 96.69 104 ALA A O 1
ATOM 804 N N . ASN A 1 105 ? -0.567 -6.928 -6.743 1.00 96.94 105 ASN A N 1
ATOM 805 C CA . ASN A 1 105 ? -1.037 -8.278 -6.434 1.00 96.94 105 ASN A CA 1
ATOM 806 C C . ASN A 1 105 ? -0.586 -8.763 -5.048 1.00 96.94 105 ASN A C 1
ATOM 808 O O . ASN A 1 105 ? -1.357 -9.408 -4.338 1.00 96.94 105 ASN A O 1
ATOM 812 N N . VAL A 1 106 ? 0.650 -8.455 -4.644 1.00 96.06 106 VAL A N 1
ATOM 813 C CA . VAL A 1 106 ? 1.175 -8.871 -3.335 1.00 96.06 106 VAL A CA 1
ATOM 814 C C . VAL A 1 106 ? 0.477 -8.143 -2.185 1.00 96.06 106 VAL A C 1
ATOM 816 O O . VAL A 1 106 ? 0.206 -8.772 -1.162 1.00 96.06 106 VAL A O 1
ATOM 819 N N . ILE A 1 107 ? 0.171 -6.851 -2.334 1.00 96.69 107 ILE A N 1
ATOM 820 C CA . ILE A 1 107 ? -0.469 -6.068 -1.265 1.00 96.69 107 ILE A CA 1
ATOM 821 C C . ILE A 1 107 ? -1.997 -6.189 -1.249 1.00 96.69 107 ILE A C 1
ATOM 823 O O . ILE A 1 107 ? -2.612 -5.840 -0.244 1.00 96.69 107 ILE A O 1
ATOM 827 N N . GLN A 1 108 ? -2.619 -6.722 -2.306 1.00 96.00 108 GLN A N 1
ATOM 828 C CA . GLN A 1 108 ? -4.080 -6.787 -2.438 1.00 96.00 108 GLN A CA 1
ATOM 829 C C . GLN A 1 108 ? -4.764 -7.471 -1.249 1.00 96.00 108 GLN A C 1
ATOM 831 O O . GLN A 1 108 ? -5.839 -7.064 -0.816 1.00 96.00 108 GLN A O 1
ATOM 836 N N . ARG A 1 109 ? -4.135 -8.508 -0.683 1.00 94.50 109 ARG A N 1
ATOM 837 C CA . ARG A 1 109 ? -4.673 -9.189 0.500 1.00 94.50 109 ARG A CA 1
ATOM 838 C C . ARG A 1 109 ? -4.684 -8.284 1.733 1.00 94.50 109 ARG A C 1
ATOM 840 O O . ARG A 1 109 ? -5.617 -8.374 2.526 1.00 94.50 109 ARG A O 1
ATOM 847 N N . ASP A 1 110 ? -3.644 -7.473 1.925 1.00 95.25 110 ASP A N 1
ATOM 848 C CA . ASP A 1 110 ? -3.600 -6.512 3.027 1.00 95.25 110 ASP A CA 1
ATOM 849 C C . ASP A 1 110 ? -4.648 -5.408 2.801 1.00 95.25 110 ASP A C 1
ATOM 851 O O . ASP A 1 110 ? -5.381 -5.121 3.740 1.00 95.25 110 ASP A O 1
ATOM 855 N N . ILE A 1 111 ? -4.805 -4.891 1.571 1.00 95.75 111 ILE A N 1
ATOM 856 C CA . ILE A 1 111 ? -5.860 -3.918 1.211 1.00 95.75 111 ILE A CA 1
ATOM 857 C C . ILE A 1 111 ? -7.243 -4.452 1.591 1.00 95.75 111 ILE A C 1
ATOM 859 O O . ILE A 1 111 ? -7.922 -3.861 2.425 1.00 95.75 111 ILE A O 1
ATOM 863 N N . ASN A 1 112 ? -7.614 -5.632 1.084 1.00 95.62 112 ASN A N 1
ATOM 864 C CA . ASN A 1 112 ? -8.926 -6.223 1.359 1.00 95.62 112 ASN A CA 1
ATOM 865 C C . ASN A 1 112 ? -9.174 -6.417 2.864 1.00 95.62 112 ASN A C 1
ATOM 867 O O . ASN A 1 112 ? -10.297 -6.263 3.337 1.00 95.62 112 ASN A O 1
ATOM 871 N N . ARG A 1 113 ? -8.126 -6.762 3.626 1.00 95.25 113 ARG A N 1
ATOM 872 C CA . ARG A 1 113 ? -8.224 -6.906 5.083 1.00 95.25 113 ARG A CA 1
ATOM 873 C C . ARG A 1 113 ? -8.524 -5.568 5.759 1.00 95.25 113 ARG A C 1
ATOM 875 O O . ARG A 1 113 ? -9.331 -5.538 6.686 1.00 95.25 113 ARG A O 1
ATOM 882 N N . PHE A 1 114 ? -7.859 -4.494 5.337 1.00 95.88 114 PHE A N 1
ATOM 883 C CA . PHE A 1 114 ? -8.102 -3.156 5.872 1.00 95.88 114 PHE A CA 1
ATOM 884 C C . PHE A 1 114 ? -9.502 -2.652 5.511 1.00 95.88 114 PHE A C 1
ATOM 886 O O . PHE A 1 114 ? -10.203 -2.194 6.409 1.00 95.88 114 PHE A O 1
ATOM 893 N N . ASP A 1 115 ? -9.947 -2.841 4.268 1.00 95.00 115 ASP A N 1
ATOM 894 C CA . ASP A 1 115 ? -11.296 -2.461 3.824 1.00 95.00 115 ASP A CA 1
ATOM 895 C C . ASP A 1 115 ? -12.390 -3.181 4.630 1.00 95.00 115 ASP A C 1
ATOM 897 O O . ASP A 1 115 ? -13.373 -2.576 5.069 1.00 95.00 115 ASP A O 1
ATOM 901 N N . GLU A 1 116 ? -12.213 -4.484 4.873 1.00 95.31 116 GLU A N 1
ATOM 902 C CA . GLU A 1 116 ? -13.148 -5.272 5.677 1.00 95.31 116 GLU A CA 1
ATOM 903 C C . GLU A 1 116 ? -13.183 -4.787 7.132 1.00 95.31 116 GLU A C 1
ATOM 905 O O . GLU A 1 116 ? -14.260 -4.608 7.708 1.00 95.31 116 GLU A O 1
ATOM 910 N N . ALA A 1 117 ? -12.016 -4.538 7.729 1.00 95.81 117 ALA A N 1
ATOM 911 C CA . ALA A 1 117 ? -11.931 -4.040 9.094 1.00 95.81 117 ALA A CA 1
ATOM 912 C C . ALA A 1 117 ? -12.520 -2.626 9.231 1.00 95.81 117 ALA A C 1
ATOM 914 O O . ALA A 1 117 ? -13.200 -2.344 10.218 1.00 95.81 117 ALA A O 1
ATOM 915 N N . GLU A 1 118 ? -12.326 -1.757 8.237 1.00 95.44 118 GLU A N 1
ATOM 916 C CA . GLU A 1 118 ? -12.928 -0.425 8.201 1.00 95.44 118 GLU A CA 1
ATOM 917 C C . GLU A 1 118 ? -14.457 -0.508 8.106 1.00 95.44 118 GLU A C 1
ATOM 919 O O . GLU A 1 118 ? -15.163 0.170 8.854 1.00 95.44 118 GLU A O 1
ATOM 924 N N . SER A 1 119 ? -14.987 -1.388 7.251 1.00 95.50 119 SER A N 1
ATOM 925 C CA . SER A 1 119 ? -16.431 -1.625 7.142 1.00 95.50 119 SER A CA 1
ATOM 926 C C . SER A 1 119 ? -17.039 -2.082 8.474 1.00 95.50 119 SER A C 1
ATOM 928 O O . SER A 1 119 ? -18.047 -1.530 8.925 1.00 95.50 119 SER A O 1
ATOM 930 N N . LEU A 1 120 ? -16.391 -3.037 9.150 1.00 95.44 120 LEU A N 1
ATOM 931 C CA . LEU A 1 120 ? -16.807 -3.511 10.473 1.00 95.44 120 LEU A CA 1
ATOM 932 C C . LEU A 1 120 ? -16.722 -2.404 11.531 1.00 95.44 120 LEU A C 1
ATOM 934 O O . LEU A 1 120 ? -17.636 -2.256 12.341 1.00 95.44 120 LEU A O 1
ATOM 938 N N . MET A 1 121 ? -15.662 -1.595 11.505 1.00 95.94 121 MET A N 1
ATOM 939 C CA . MET A 1 121 ? -15.499 -0.467 12.421 1.00 95.94 121 MET A CA 1
ATOM 940 C C . MET A 1 121 ? -16.617 0.567 12.243 1.00 95.94 121 MET A C 1
ATOM 942 O O . MET A 1 121 ? -17.189 1.027 13.230 1.00 95.94 121 MET A O 1
ATOM 946 N N . ARG A 1 122 ? -16.991 0.896 10.999 1.00 95.00 122 ARG A N 1
ATOM 947 C CA . ARG A 1 122 ? -18.112 1.809 10.708 1.00 95.00 122 ARG A CA 1
ATOM 948 C C . ARG A 1 122 ? -19.427 1.282 11.281 1.00 95.00 122 ARG A C 1
ATOM 950 O O . ARG A 1 122 ? -20.180 2.047 11.882 1.00 95.00 122 ARG A O 1
ATOM 957 N N . GLN A 1 123 ? -19.684 -0.020 11.151 1.00 93.19 123 GLN A N 1
ATOM 958 C CA . GLN A 1 123 ? -20.872 -0.655 11.732 1.00 93.19 123 GLN A CA 1
ATOM 959 C C . GLN A 1 123 ? -20.869 -0.572 13.264 1.00 93.19 123 GLN A C 1
ATOM 961 O O . GLN A 1 123 ? -21.876 -0.183 13.856 1.00 93.19 123 GLN A O 1
ATOM 966 N N . LEU A 1 124 ? -19.735 -0.867 13.909 1.00 93.88 124 LEU A N 1
ATOM 967 C CA . LEU A 1 124 ? -19.599 -0.752 15.364 1.00 93.88 124 LEU A CA 1
ATOM 968 C C . LEU A 1 124 ? -19.825 0.677 15.854 1.00 93.88 124 LEU A C 1
ATOM 970 O O . LEU A 1 124 ? -20.575 0.888 16.805 1.00 93.88 124 LEU A O 1
ATOM 974 N N . ILE A 1 125 ? -19.226 1.667 15.191 1.00 92.75 125 ILE A N 1
ATOM 975 C CA . ILE A 1 125 ? -19.388 3.080 15.550 1.00 92.75 125 ILE A CA 1
ATOM 976 C C . ILE A 1 125 ? -20.849 3.513 15.395 1.00 92.75 125 ILE A C 1
ATOM 978 O O . ILE A 1 125 ? -21.365 4.218 16.263 1.00 92.75 125 ILE A O 1
ATOM 982 N N . ALA A 1 126 ? -21.548 3.068 14.348 1.00 91.19 126 ALA A N 1
ATOM 983 C CA . ALA A 1 126 ? -22.967 3.366 14.164 1.00 91.19 126 ALA A CA 1
ATOM 984 C C . ALA A 1 126 ? -23.829 2.813 15.315 1.00 91.19 126 ALA A C 1
ATOM 986 O O . ALA A 1 126 ? -24.659 3.539 15.871 1.00 91.19 126 ALA A O 1
ATOM 987 N N . VAL A 1 127 ? -23.591 1.563 15.733 1.00 91.44 127 VAL A N 1
ATOM 988 C CA . VAL A 1 127 ? -24.275 0.948 16.886 1.00 91.44 127 VAL A CA 1
ATOM 989 C C . VAL A 1 127 ? -23.944 1.694 18.180 1.00 91.44 127 VAL A C 1
ATOM 991 O O . VAL A 1 127 ? -24.840 2.035 18.956 1.00 91.44 127 VAL A O 1
ATOM 994 N N . ALA A 1 128 ? -22.671 2.018 18.399 1.00 90.75 128 ALA A N 1
ATOM 995 C CA . ALA A 1 128 ? -22.220 2.741 19.580 1.00 90.75 128 ALA A CA 1
ATOM 996 C C . ALA A 1 128 ? -22.834 4.145 19.681 1.00 90.75 128 ALA A C 1
ATOM 998 O O . ALA A 1 128 ? -23.237 4.570 20.766 1.00 90.75 128 ALA A O 1
ATOM 999 N N . LYS A 1 129 ? -22.968 4.856 18.554 1.00 89.19 129 LYS A N 1
ATOM 1000 C CA . LYS A 1 129 ? -23.671 6.145 18.482 1.00 89.19 129 LYS A CA 1
ATOM 1001 C C . LYS A 1 129 ? -25.152 6.000 18.816 1.00 89.19 129 LYS A C 1
ATOM 1003 O O . LYS A 1 129 ? -25.659 6.774 19.625 1.00 89.19 129 LYS A O 1
ATOM 1008 N N . ALA A 1 130 ? -25.831 4.993 18.262 1.00 88.19 130 ALA A N 1
ATOM 1009 C CA . ALA A 1 130 ? -27.240 4.727 18.564 1.00 88.19 130 ALA A CA 1
ATOM 1010 C C . ALA A 1 130 ? -27.465 4.451 20.063 1.00 88.19 130 ALA A C 1
ATOM 1012 O O . ALA A 1 130 ? -28.437 4.930 20.647 1.00 88.19 130 ALA A O 1
ATOM 1013 N N . LYS A 1 131 ? -26.515 3.762 20.706 1.00 88.88 131 LYS A N 1
ATOM 1014 C CA . LYS A 1 131 ? -26.488 3.515 22.157 1.00 88.88 131 LYS A CA 1
ATOM 1015 C C . LYS A 1 131 ? -26.011 4.702 23.001 1.00 88.88 131 LYS A C 1
ATOM 1017 O O . LYS A 1 131 ? -26.038 4.614 24.225 1.00 88.88 131 LYS A O 1
ATOM 1022 N N . ARG A 1 132 ? -25.561 5.801 22.381 1.00 85.00 132 ARG A N 1
ATOM 1023 C CA . ARG A 1 132 ? -24.897 6.943 23.046 1.00 85.00 132 ARG A CA 1
ATOM 1024 C C . ARG A 1 132 ? -23.665 6.532 23.872 1.00 85.00 132 ARG A C 1
ATOM 1026 O O . ARG A 1 132 ? -23.339 7.171 24.868 1.00 85.00 132 ARG A O 1
ATOM 1033 N N . ALA A 1 133 ? -22.976 5.472 23.448 1.00 80.88 133 ALA A N 1
ATOM 1034 C CA . ALA A 1 133 ? -21.768 4.953 24.091 1.00 80.88 133 ALA A CA 1
ATOM 1035 C C . ALA A 1 133 ? -20.512 5.787 23.767 1.00 80.88 133 ALA A C 1
ATOM 1037 O O . ALA A 1 133 ? -19.529 5.740 24.503 1.00 80.88 133 ALA A O 1
ATOM 1038 N N . ILE A 1 134 ? -20.548 6.572 22.684 1.00 83.94 134 ILE A N 1
ATOM 1039 C CA . ILE A 1 134 ? -19.495 7.530 22.325 1.00 83.94 134 ILE A CA 1
ATOM 1040 C C . ILE A 1 134 ? -19.904 8.904 22.863 1.00 83.94 134 ILE A C 1
ATOM 1042 O O . ILE A 1 134 ? -20.857 9.511 22.374 1.00 83.94 134 ILE A O 1
ATOM 1046 N N . GLN A 1 135 ? -19.199 9.377 23.888 1.00 80.12 135 GLN A N 1
ATOM 1047 C CA . GLN A 1 135 ? -19.409 10.695 24.495 1.00 80.12 135 GLN A CA 1
ATOM 1048 C C . GLN A 1 135 ? -18.427 11.709 23.919 1.00 80.12 135 GLN A C 1
ATOM 1050 O O . GLN A 1 135 ? -17.371 11.318 23.444 1.00 80.12 135 GLN A O 1
ATOM 1055 N N . ALA A 1 136 ? -18.749 13.004 23.981 1.00 78.62 136 ALA A N 1
ATOM 1056 C CA . ALA A 1 136 ? -17.823 14.048 23.551 1.00 78.62 136 ALA A CA 1
ATOM 1057 C C . ALA A 1 136 ? -16.501 13.978 24.333 1.00 78.62 136 ALA A C 1
ATOM 1059 O O . ALA A 1 136 ? -16.486 13.676 25.529 1.00 78.62 136 ALA A O 1
ATOM 1060 N N . LYS A 1 137 ? -15.394 14.289 23.652 1.00 81.75 137 LYS A N 1
ATOM 1061 C CA . LYS A 1 137 ? -14.065 14.320 24.263 1.00 81.75 137 LYS A CA 1
ATOM 1062 C C . LYS A 1 137 ? -14.038 15.331 25.422 1.00 81.75 137 LYS A C 1
ATOM 1064 O O . LYS A 1 137 ? -14.309 16.507 25.177 1.00 81.75 137 LYS A O 1
ATOM 1069 N N . PRO A 1 138 ? -13.684 14.916 26.652 1.00 81.06 138 PRO A N 1
ATOM 1070 C CA . PRO A 1 138 ? -13.526 15.839 27.770 1.00 81.06 138 PRO A CA 1
ATOM 1071 C C . PRO A 1 138 ? -12.405 16.852 27.508 1.00 81.06 138 PRO A C 1
ATOM 1073 O O . PRO A 1 138 ? -11.354 16.496 26.964 1.00 81.06 138 PRO A O 1
ATOM 1076 N N . GLU A 1 139 ? -12.603 18.105 27.925 1.00 76.00 139 GLU A N 1
ATOM 1077 C CA . GLU A 1 139 ? -11.557 19.129 27.854 1.00 76.00 139 GLU A CA 1
ATOM 1078 C C . GLU A 1 139 ? -10.319 18.689 28.653 1.00 76.00 139 GLU A C 1
ATOM 1080 O O . GLU A 1 139 ? -10.416 18.249 29.797 1.00 76.00 139 GLU A O 1
ATOM 1085 N N . GLY A 1 140 ? -9.141 18.778 28.030 1.00 77.88 140 GLY A N 1
ATOM 1086 C CA . GLY A 1 140 ? -7.864 18.410 28.650 1.00 77.88 140 GLY A CA 1
ATOM 1087 C C . GLY A 1 140 ? -7.488 16.924 28.589 1.00 77.88 140 GLY A C 1
ATOM 1088 O O . GLY A 1 140 ? -6.364 16.590 28.958 1.00 77.88 140 GLY A O 1
ATOM 1089 N N . LEU A 1 141 ? -8.359 16.032 28.094 1.00 83.12 141 LEU A N 1
ATOM 1090 C CA . LEU A 1 141 ? -8.000 14.623 27.900 1.00 83.12 141 LEU A CA 1
ATOM 1091 C C . LEU A 1 141 ? -7.101 14.453 26.664 1.00 83.12 141 LEU A C 1
ATOM 1093 O O . LEU A 1 141 ? -7.388 14.996 25.590 1.00 83.12 141 LEU A O 1
ATOM 1097 N N . ASP A 1 142 ? -6.035 13.659 26.792 1.00 90.62 142 ASP A N 1
ATOM 1098 C CA . ASP A 1 142 ? -5.202 13.293 25.647 1.00 90.62 142 ASP A CA 1
ATOM 1099 C C . ASP A 1 142 ? -6.030 12.550 24.583 1.00 90.62 142 ASP A C 1
ATOM 1101 O O . ASP A 1 142 ? -6.928 11.763 24.892 1.00 90.62 142 ASP A O 1
ATOM 1105 N N . HIS A 1 143 ? -5.741 12.810 23.306 1.00 87.88 143 HIS A N 1
ATOM 1106 C CA . HIS A 1 143 ? -6.505 12.226 22.201 1.00 87.88 143 HIS A CA 1
ATOM 1107 C C . HIS A 1 143 ? -6.381 10.704 22.143 1.00 87.88 143 HIS A C 1
ATOM 1109 O O . HIS A 1 143 ? -7.372 10.005 21.950 1.00 87.88 143 HIS A O 1
ATOM 1115 N N . THR A 1 144 ? -5.182 10.184 22.385 1.00 89.00 144 THR A N 1
ATOM 1116 C CA . THR A 1 144 ? -4.928 8.740 22.379 1.00 89.00 144 THR A CA 1
ATOM 1117 C C . THR A 1 144 ? -5.639 8.066 23.544 1.00 89.00 144 THR A C 1
ATOM 1119 O O . THR A 1 144 ? -6.245 7.006 23.378 1.00 89.00 144 THR A O 1
ATOM 1122 N N . GLN A 1 145 ? -5.613 8.693 24.723 1.00 90.12 145 GLN A N 1
ATOM 1123 C CA . GLN A 1 145 ? -6.336 8.203 25.900 1.00 90.12 145 GLN A CA 1
ATOM 1124 C C . GLN A 1 145 ? -7.851 8.181 25.670 1.00 90.12 145 GLN A C 1
ATOM 1126 O O . GLN A 1 145 ? -8.514 7.220 26.056 1.00 90.12 145 GLN A O 1
ATOM 1131 N N . TYR A 1 146 ? -8.389 9.199 24.998 1.00 91.56 146 TYR A N 1
ATOM 1132 C CA . TYR A 1 146 ? -9.798 9.262 24.616 1.00 91.56 146 TYR A CA 1
ATOM 1133 C C . TYR A 1 146 ? -10.200 8.137 23.647 1.00 91.56 146 TYR A C 1
ATOM 1135 O O . TYR A 1 146 ? -11.183 7.440 23.880 1.00 91.56 146 TYR A O 1
ATOM 1143 N N . LEU A 1 147 ? -9.423 7.900 22.588 1.00 92.00 147 LEU A N 1
ATOM 1144 C CA . LEU A 1 147 ? -9.689 6.794 21.659 1.00 92.00 147 LEU A CA 1
ATOM 1145 C C . LEU A 1 147 ? -9.596 5.431 22.356 1.00 92.00 147 LEU A C 1
ATOM 1147 O O . LEU A 1 147 ? -10.418 4.548 22.120 1.00 92.00 147 LEU A O 1
ATOM 1151 N N . THR A 1 148 ? -8.623 5.275 23.255 1.00 92.94 148 THR A N 1
ATOM 1152 C CA . THR A 1 148 ? -8.446 4.046 24.038 1.00 92.94 148 THR A CA 1
ATOM 1153 C C . THR A 1 148 ? -9.636 3.797 24.968 1.00 92.94 148 THR A C 1
ATOM 1155 O O . THR A 1 148 ? -10.074 2.655 25.092 1.00 92.94 148 THR A O 1
ATOM 1158 N N . SER A 1 149 ? -10.200 4.837 25.593 1.00 91.50 149 SER A N 1
ATOM 1159 C CA . SER A 1 149 ? -11.379 4.679 26.453 1.00 91.50 149 SER A CA 1
ATOM 1160 C C . SER A 1 149 ? -12.630 4.325 25.651 1.00 91.50 149 SER A C 1
ATOM 1162 O O . SER A 1 149 ? -13.385 3.448 26.068 1.00 91.50 149 SER A O 1
ATOM 1164 N N . ILE A 1 150 ? -12.818 4.919 24.467 1.00 91.94 150 ILE A N 1
ATOM 1165 C CA . ILE A 1 150 ? -13.881 4.508 23.541 1.00 91.94 150 ILE A CA 1
ATOM 1166 C C . ILE A 1 150 ? -13.715 3.035 23.185 1.00 91.94 150 ILE A C 1
ATOM 1168 O O . ILE A 1 150 ? -14.654 2.261 23.343 1.00 91.94 150 ILE A O 1
ATOM 1172 N N . TRP A 1 151 ? -12.523 2.631 22.750 1.00 94.69 151 TRP A N 1
ATOM 1173 C CA . TRP A 1 151 ? -12.261 1.250 22.359 1.00 94.69 151 TRP A CA 1
ATOM 1174 C C . TRP A 1 151 ? -12.509 0.253 23.500 1.00 94.69 151 TRP A C 1
ATOM 1176 O O . TRP A 1 151 ? -13.126 -0.793 23.290 1.00 94.69 151 TRP A O 1
ATOM 1186 N N . ALA A 1 152 ? -12.104 0.601 24.725 1.00 92.06 152 ALA A N 1
ATOM 1187 C CA . ALA A 1 152 ? -12.368 -0.198 25.918 1.00 92.06 152 ALA A CA 1
ATOM 1188 C C . ALA A 1 152 ? -13.873 -0.324 26.211 1.00 92.06 152 ALA A C 1
ATOM 1190 O O . ALA A 1 152 ? -14.346 -1.418 26.526 1.00 92.06 152 ALA A O 1
ATOM 1191 N N . ASN A 1 153 ? -14.637 0.760 26.052 1.00 91.12 153 ASN A N 1
ATOM 1192 C CA . ASN A 1 153 ? -16.090 0.743 26.220 1.00 91.12 153 ASN A CA 1
ATOM 1193 C C . ASN A 1 153 ? -16.769 -0.142 25.166 1.00 91.12 153 ASN A C 1
ATOM 1195 O O . ASN A 1 153 ? -17.613 -0.962 25.518 1.00 91.12 153 ASN A O 1
ATOM 1199 N N . LEU A 1 154 ? -16.367 -0.026 23.895 1.00 92.25 154 LEU A N 1
ATOM 1200 C CA . LEU A 1 154 ? -16.870 -0.885 22.814 1.00 92.25 154 LE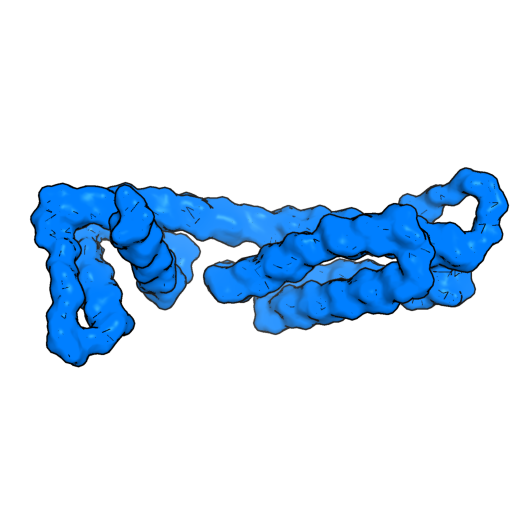U A CA 1
ATOM 1201 C C . LEU A 1 154 ? -16.568 -2.360 23.087 1.00 92.25 154 LEU A C 1
ATOM 1203 O O . LEU A 1 154 ? -17.426 -3.215 22.900 1.00 92.25 154 LEU A O 1
ATOM 1207 N N . SER A 1 155 ? -15.361 -2.648 23.571 1.00 92.94 155 SER A N 1
ATOM 1208 C CA . SER A 1 155 ? -14.917 -4.015 23.855 1.00 92.94 155 SER A CA 1
ATOM 1209 C C . SER A 1 155 ? -15.548 -4.604 25.116 1.00 92.94 155 SER A C 1
ATOM 1211 O O . SER A 1 155 ? -15.529 -5.815 25.295 1.00 92.94 155 SER A O 1
ATOM 1213 N N . SER A 1 156 ? -16.115 -3.771 25.989 1.00 91.94 156 SER A N 1
ATOM 1214 C CA . SER A 1 156 ? -16.805 -4.218 27.204 1.00 91.94 156 SER A CA 1
ATOM 1215 C C . SER A 1 156 ? -18.306 -4.451 26.986 1.00 91.94 156 SER A C 1
ATOM 1217 O O . SER A 1 156 ? -18.949 -5.065 27.836 1.00 91.94 156 SER A O 1
ATOM 1219 N N . ASP A 1 157 ? -18.877 -3.981 25.871 1.00 92.00 157 ASP A N 1
ATOM 1220 C CA . ASP A 1 157 ? -20.282 -4.210 25.520 1.00 92.00 157 ASP A CA 1
ATOM 1221 C C . ASP A 1 157 ? -20.450 -5.606 24.879 1.00 92.00 157 ASP A C 1
ATOM 1223 O O . ASP A 1 157 ? 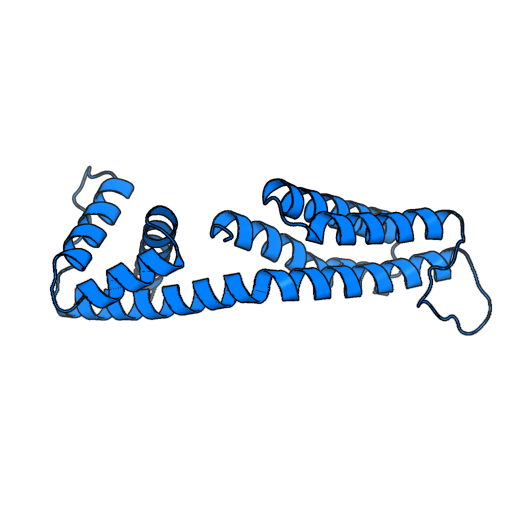-19.867 -5.864 23.819 1.00 92.00 157 ASP A O 1
ATOM 1227 N N . PRO A 1 158 ? -21.262 -6.512 25.463 1.00 90.69 158 PRO A N 1
ATOM 1228 C CA . PRO A 1 158 ? -21.460 -7.867 24.944 1.00 90.69 158 PRO A CA 1
ATOM 1229 C C . PRO A 1 158 ? -21.941 -7.939 23.488 1.00 90.69 158 PRO A C 1
ATOM 1231 O O . PRO A 1 158 ? -21.617 -8.897 22.789 1.00 90.69 158 PRO A O 1
ATOM 1234 N N . GLU A 1 159 ? -22.695 -6.944 23.015 1.00 90.75 159 GLU A N 1
ATOM 1235 C CA . GLU A 1 159 ? -23.197 -6.907 21.636 1.00 90.75 159 GLU A CA 1
ATOM 1236 C C . GLU A 1 159 ? -22.124 -6.456 20.634 1.00 90.75 159 GLU A C 1
ATOM 1238 O O . GLU A 1 159 ? -22.229 -6.749 19.444 1.00 90.75 159 GLU A O 1
ATOM 1243 N N . MET A 1 160 ? -21.087 -5.752 21.100 1.00 92.31 160 MET A N 1
ATOM 1244 C CA . MET A 1 160 ? -20.018 -5.200 20.259 1.00 92.31 160 MET A CA 1
ATOM 1245 C C . MET A 1 160 ? -18.698 -5.973 20.375 1.00 92.31 160 MET A C 1
ATOM 1247 O O . MET A 1 160 ? -17.894 -5.935 19.441 1.00 92.31 160 MET A O 1
ATOM 1251 N N . LEU A 1 161 ? -18.509 -6.742 21.453 1.00 93.12 161 LEU A N 1
ATOM 1252 C CA . LEU A 1 161 ? -17.302 -7.523 21.743 1.00 93.12 161 LEU A CA 1
ATOM 1253 C C . LEU A 1 161 ? -16.850 -8.399 20.565 1.00 93.12 161 LEU A C 1
ATOM 1255 O O . LEU A 1 161 ? -15.672 -8.427 20.217 1.00 93.12 161 LEU A O 1
ATOM 1259 N N . ALA A 1 162 ? -17.775 -9.114 19.918 1.00 94.00 162 ALA A N 1
ATOM 1260 C CA . ALA A 1 162 ? -17.423 -9.975 18.787 1.00 94.00 162 ALA A CA 1
ATOM 1261 C C . ALA A 1 162 ? -16.834 -9.175 17.609 1.00 94.00 162 ALA A C 1
ATOM 1263 O O . ALA A 1 162 ? -15.925 -9.648 16.922 1.00 94.00 162 ALA A O 1
ATOM 1264 N N . GLY A 1 163 ? -17.329 -7.955 17.388 1.00 93.62 163 GLY A N 1
ATOM 1265 C CA . GLY A 1 163 ? -16.820 -7.054 16.361 1.00 93.62 163 GLY A CA 1
ATOM 1266 C C . GLY A 1 163 ? -15.447 -6.488 16.715 1.00 93.62 163 GLY A C 1
ATOM 1267 O O . GLY A 1 163 ? -14.558 -6.506 15.863 1.00 93.62 163 GLY A O 1
ATOM 1268 N N . THR A 1 164 ? -15.240 -6.041 17.959 1.00 95.06 164 THR A N 1
ATOM 1269 C CA . THR A 1 164 ? -13.946 -5.477 18.383 1.00 95.06 164 THR A CA 1
ATOM 1270 C C . THR A 1 164 ? -12.835 -6.524 18.348 1.00 95.06 164 THR A C 1
ATOM 1272 O O . THR A 1 164 ? -11.774 -6.260 17.785 1.00 95.06 164 THR A O 1
ATOM 1275 N N . VAL A 1 165 ? -13.109 -7.749 18.816 1.00 95.31 165 VAL A N 1
ATOM 1276 C CA . VAL A 1 165 ? -12.171 -8.884 18.741 1.00 95.31 165 VAL A CA 1
ATOM 1277 C C . VAL A 1 165 ? -11.808 -9.215 17.293 1.00 95.31 165 VAL A C 1
ATOM 1279 O O . VAL A 1 165 ? -10.644 -9.478 16.987 1.00 95.31 165 VAL A O 1
ATOM 1282 N N . ARG A 1 166 ? -12.781 -9.191 16.372 1.00 95.06 166 ARG A N 1
ATOM 1283 C CA . ARG A 1 166 ? -12.523 -9.469 14.951 1.00 95.06 166 ARG A CA 1
ATOM 1284 C C . ARG A 1 166 ? -11.637 -8.400 14.309 1.00 95.06 166 ARG A C 1
ATOM 1286 O O . ARG A 1 166 ? -10.709 -8.752 13.585 1.00 95.06 166 ARG A O 1
ATOM 1293 N N . ILE A 1 167 ? -11.896 -7.121 14.582 1.00 95.56 167 ILE A N 1
ATOM 1294 C CA . ILE A 1 167 ? -11.090 -6.005 14.063 1.00 95.56 167 ILE A CA 1
ATOM 1295 C C . ILE A 1 167 ? -9.660 -6.074 14.603 1.00 95.56 167 ILE A C 1
ATOM 1297 O O . ILE A 1 167 ? -8.710 -6.013 13.821 1.00 95.56 167 ILE A O 1
ATOM 1301 N N . GLU A 1 168 ? -9.487 -6.288 15.909 1.00 94.25 168 GLU A N 1
ATOM 1302 C CA . GLU A 1 168 ? -8.159 -6.482 16.500 1.00 94.25 168 GLU A CA 1
ATOM 1303 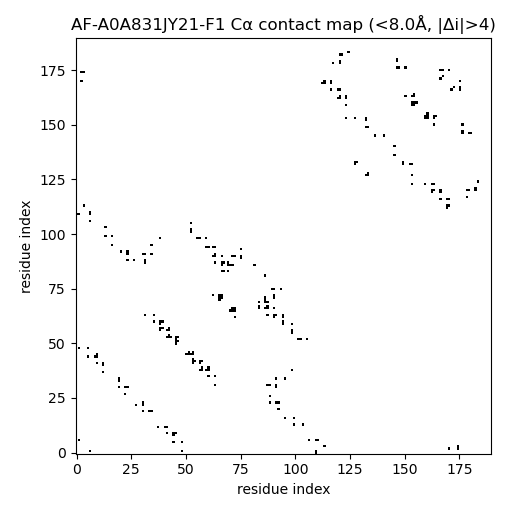C C . GLU A 1 168 ? -7.442 -7.701 15.915 1.00 94.25 168 GLU A C 1
ATOM 1305 O O . GLU A 1 168 ? -6.242 -7.639 15.656 1.00 94.25 168 GLU A O 1
ATOM 1310 N N . GLY A 1 169 ? -8.165 -8.789 15.639 1.00 93.56 169 GLY A N 1
ATOM 1311 C CA . GLY A 1 169 ? -7.613 -9.965 14.967 1.00 93.56 169 GLY A CA 1
ATOM 1312 C C . GLY A 1 169 ? -7.116 -9.682 13.545 1.00 93.56 169 GLY A C 1
ATOM 1313 O O . GLY A 1 169 ? -6.174 -10.327 13.080 1.00 93.56 169 GLY A O 1
ATOM 1314 N N . PHE A 1 170 ? -7.712 -8.709 12.851 1.00 92.69 170 PHE A N 1
ATOM 1315 C CA . PHE A 1 170 ? -7.278 -8.288 11.521 1.00 92.69 170 PHE A CA 1
ATOM 1316 C C . PHE A 1 170 ? -6.123 -7.288 11.546 1.00 92.69 170 PHE A C 1
ATOM 1318 O O . PHE A 1 170 ? -5.235 -7.375 10.699 1.00 92.69 170 PHE A O 1
ATOM 1325 N N . LEU A 1 171 ? -6.136 -6.327 12.464 1.00 93.69 171 LEU A N 1
ATOM 1326 C CA . LEU A 1 171 ? -5.271 -5.145 12.386 1.00 93.69 171 LEU A CA 1
ATOM 1327 C C . LEU A 1 171 ? -4.227 -5.071 13.503 1.00 93.69 171 LEU A C 1
ATOM 1329 O O . LEU A 1 171 ? -3.195 -4.417 13.366 1.00 93.69 171 LEU A O 1
ATOM 1333 N N . GLY A 1 172 ? -4.491 -5.732 14.624 1.00 93.56 172 GLY A N 1
ATOM 1334 C CA . GLY A 1 172 ? -3.822 -5.470 15.888 1.00 93.56 172 GLY A CA 1
ATOM 1335 C C . GLY A 1 172 ? -4.330 -4.190 16.572 1.00 93.56 172 GLY A C 1
ATOM 1336 O O . GLY A 1 172 ? -5.084 -3.404 15.991 1.00 93.56 172 GLY A O 1
ATOM 1337 N N . PRO A 1 173 ? -3.907 -3.950 17.822 1.00 91.19 173 PRO A N 1
ATOM 1338 C CA . PRO A 1 173 ? -4.485 -2.910 18.675 1.00 91.19 173 PRO A CA 1
ATOM 1339 C C . PRO A 1 173 ? -4.196 -1.488 18.175 1.00 91.19 173 PRO A C 1
ATOM 1341 O O . PRO A 1 173 ? -5.067 -0.625 18.206 1.00 91.19 173 PRO A O 1
ATOM 1344 N N . HIS A 1 174 ? -2.987 -1.233 17.669 1.00 92.50 174 HIS A N 1
ATOM 1345 C CA . HIS A 1 174 ? -2.603 0.107 17.217 1.00 92.50 174 HIS A CA 1
ATOM 1346 C C . HIS A 1 174 ? -3.344 0.539 15.949 1.00 92.50 174 HIS A C 1
ATOM 1348 O O . HIS A 1 174 ? -3.926 1.621 15.928 1.00 92.50 174 HIS A O 1
ATOM 1354 N N . ASP A 1 175 ? -3.359 -0.302 14.914 1.00 95.38 175 ASP A N 1
ATOM 1355 C CA . ASP A 1 175 ? -4.024 0.033 13.650 1.00 95.38 175 ASP A CA 1
ATOM 1356 C C . ASP A 1 175 ? -5.554 0.110 13.829 1.00 95.38 175 ASP A C 1
ATOM 1358 O O . ASP A 1 175 ? -6.203 0.922 13.173 1.00 95.38 175 ASP A O 1
ATOM 1362 N N . SER A 1 176 ? -6.123 -0.639 14.784 1.00 95.50 176 SER A N 1
ATOM 1363 C CA . SER A 1 176 ? -7.539 -0.513 15.168 1.00 95.50 176 SER A CA 1
ATOM 1364 C C . SER A 1 176 ? -7.874 0.893 15.681 1.00 95.50 176 SER A C 1
ATOM 1366 O O . SER A 1 176 ? -8.858 1.487 15.241 1.00 95.50 176 SER A O 1
ATOM 1368 N N . LEU A 1 177 ? -7.034 1.467 16.553 1.00 94.81 177 LEU A N 1
ATOM 1369 C CA . LEU A 1 177 ? -7.227 2.834 17.056 1.00 94.81 177 LEU A CA 1
ATOM 1370 C C . LEU A 1 177 ? -7.054 3.894 15.960 1.00 94.81 177 LEU A C 1
ATOM 1372 O O . LEU A 1 177 ? -7.787 4.880 15.948 1.00 94.81 177 LEU A O 1
ATOM 1376 N N . VAL A 1 178 ? -6.119 3.692 15.026 1.00 94.69 178 VAL A N 1
ATOM 1377 C CA . VAL A 1 178 ? -5.929 4.613 13.891 1.00 94.69 178 VAL A CA 1
ATOM 1378 C C . VAL A 1 178 ? -7.171 4.641 12.996 1.00 94.69 178 VAL A C 1
ATOM 1380 O O . VAL A 1 178 ? -7.607 5.715 12.585 1.00 94.69 178 VAL A O 1
ATOM 1383 N N . ILE A 1 179 ? -7.767 3.483 12.701 1.00 94.88 179 ILE A N 1
ATOM 1384 C CA . ILE A 1 179 ? -8.987 3.419 11.882 1.00 94.88 179 ILE A CA 1
ATOM 1385 C C . ILE A 1 179 ? -10.192 3.999 12.624 1.00 94.88 179 ILE A C 1
ATOM 1387 O O . ILE A 1 179 ? -10.976 4.731 12.018 1.00 94.88 179 ILE A O 1
ATOM 1391 N N . LEU A 1 180 ? -10.316 3.725 13.927 1.00 94.38 180 LEU A N 1
ATOM 1392 C CA . LEU A 1 180 ? -11.335 4.340 14.780 1.00 94.38 180 LEU A CA 1
ATOM 1393 C C . LEU A 1 180 ? -11.282 5.870 14.672 1.00 94.38 180 LEU A C 1
ATOM 1395 O O . LEU A 1 180 ? -12.299 6.497 14.384 1.00 94.38 180 LEU A O 1
ATOM 1399 N N . ASP A 1 181 ? -10.095 6.456 14.842 1.00 93.88 181 ASP A N 1
ATOM 1400 C CA . ASP A 1 181 ? -9.892 7.904 14.755 1.00 93.88 181 ASP A CA 1
ATOM 1401 C C . ASP A 1 181 ? -10.313 8.470 13.393 1.00 93.88 181 ASP A C 1
ATOM 1403 O O . ASP A 1 181 ? -11.080 9.431 13.316 1.00 93.88 181 ASP A O 1
ATOM 1407 N N . ARG A 1 182 ? -9.879 7.827 12.301 1.00 92.75 182 ARG A N 1
ATOM 1408 C CA . ARG A 1 182 ? -10.204 8.254 10.932 1.00 92.75 182 ARG A CA 1
ATOM 1409 C C . ARG A 1 182 ? -11.704 8.264 10.664 1.00 92.75 182 ARG A C 1
ATOM 1411 O O . ARG A 1 182 ? -12.212 9.238 10.110 1.00 92.75 182 ARG A O 1
ATOM 1418 N N . ILE A 1 183 ? -12.415 7.208 11.061 1.00 92.38 183 ILE A N 1
ATOM 1419 C CA . ILE A 1 183 ? -13.867 7.132 10.862 1.00 92.38 183 ILE A CA 1
ATOM 1420 C C . ILE A 1 183 ? -14.574 8.185 11.712 1.00 92.38 183 ILE A C 1
ATOM 1422 O O . ILE A 1 183 ? -15.440 8.899 11.205 1.00 92.38 183 ILE A O 1
ATOM 1426 N N . MET A 1 184 ? -14.176 8.334 12.978 1.00 89.12 184 MET A N 1
ATOM 1427 C CA . MET A 1 184 ? -14.748 9.354 13.853 1.00 89.12 184 MET A CA 1
ATOM 1428 C C . MET A 1 184 ? -14.538 10.765 13.300 1.00 89.12 184 MET A C 1
ATOM 1430 O O . MET A 1 184 ? -15.466 11.567 13.350 1.00 89.12 184 MET A O 1
ATOM 1434 N N . ALA A 1 185 ? -13.368 11.061 12.729 1.00 87.19 185 ALA A N 1
ATOM 1435 C CA . ALA A 1 185 ? -13.096 12.346 12.096 1.00 87.19 185 ALA A CA 1
ATOM 1436 C C . ALA A 1 185 ? -13.936 12.567 10.824 1.00 87.19 185 ALA A C 1
ATOM 1438 O O . ALA A 1 185 ? -14.422 13.676 10.608 1.00 87.19 185 ALA A O 1
ATOM 1439 N N . SER A 1 186 ? -14.146 11.525 10.007 1.00 82.50 186 SER A N 1
ATOM 1440 C CA . SER A 1 186 ? -14.963 11.610 8.782 1.00 82.50 186 SER A CA 1
ATOM 1441 C C . SER A 1 186 ? -16.460 11.794 9.049 1.00 82.50 186 SER A C 1
ATOM 1443 O O . SER A 1 186 ? -17.160 12.441 8.275 1.00 82.50 186 SER A O 1
ATOM 1445 N N . ASP A 1 187 ? -16.950 11.265 10.168 1.00 69.06 187 ASP A N 1
ATOM 1446 C CA . ASP A 1 187 ? -18.359 11.363 10.549 1.00 69.06 187 ASP A CA 1
ATOM 1447 C C . ASP A 1 187 ? -18.712 12.711 11.208 1.00 69.06 187 ASP A C 1
ATOM 1449 O O . ASP A 1 187 ? -19.883 12.996 11.429 1.00 69.06 187 ASP A O 1
ATOM 1453 N N . ILE A 1 188 ? -17.719 13.518 11.597 1.00 57.31 188 ILE A N 1
ATOM 1454 C CA . ILE A 1 188 ? -17.934 14.877 12.131 1.00 57.31 188 ILE A CA 1
ATOM 1455 C C . ILE A 1 188 ? -18.104 15.889 10.985 1.00 57.31 188 ILE A C 1
ATOM 1457 O O . ILE A 1 188 ? -18.675 16.960 11.179 1.00 57.31 188 ILE A O 1
ATOM 1461 N N . THR A 1 189 ? -17.607 15.562 9.791 1.00 43.09 189 THR A N 1
ATOM 1462 C CA . THR A 1 189 ? -17.654 16.422 8.600 1.00 43.09 189 THR A CA 1
ATOM 1463 C C . THR A 1 189 ? -18.791 16.085 7.629 1.00 43.09 189 THR A C 1
ATOM 1465 O O . THR A 1 189 ? -18.884 16.730 6.584 1.00 43.09 189 THR A O 1
ATOM 1468 N N . SER A 1 190 ? -19.651 15.115 7.963 1.00 40.59 190 SER A N 1
ATOM 1469 C CA . SER A 1 190 ? -20.845 14.714 7.197 1.00 40.59 190 SER A CA 1
ATOM 1470 C C . SER A 1 190 ? -22.134 14.985 7.968 1.00 40.59 190 SER A C 1
ATOM 1472 O O . SER A 1 190 ? -23.128 15.333 7.291 1.00 40.59 190 SER A O 1
#

Sequence (190 aa):
MLRLVHLEEIEGLLRKAPVLVDLLEKKDVGIVKEVNCWLKSLERALNNNRMAIASNVASFRSVLVSADQGVIAAGISFHGKLTKRKIREASCSYVLQNANDIVANVIQRDINRFDEAESLMRQLIAVAKAKRAIQAKPEGLDHTQYLTSIWANLSSDPEMLAGTVRIEGFLGPHDSLVILDRIMASDITS

Radius of gyration: 22.84 Å; Cα contacts (8 Å, |Δi|>4): 151; chains: 1; bounding box: 51×30×66 Å